Protein AF-0000000068837427 (afdb_homodimer)

InterPro domains:
  IPR005624 Corrinoid adenosyltransferase PduO/GlcC-like [PF03928] (71-129)
  IPR005624 Corrinoid adenosyltransferase PduO/GlcC-like [PF03928] (130-168)
  IPR038084 Corrinoid adenosyltransferase PduO/GlcC-like superfamily [G3DSA:3.30.450.150] (64-129)
  IPR038084 Corrinoid adenosyltransferase PduO/GlcC-like superfamily [G3DSA:3.30.450.150] (130-181)
  IPR038084 Corrinoid adenosyltransferase PduO/GlcC-like superfamily [SSF143744] (69-171)
  IPR052517 GlcG-related carbohydrate metabolism protein [PTHR34309] (69-131)

Secondary structure (DSSP, 8-state):
-------------------HHHHHHHHHHHHS---GGGG-------------------S--TTB-TTS--B-HHHHHHHHHHHHHHHHHHTPPP-EEEEEETTS-EEEEEE-TTS-TTHHHHHHHHHTT-S-STTEEEEE-TTS-EEEEEEEESS-HHHHHHHHHHHHHHTT-EEESSS-S--/-------------------HHHHHHHHHHHTS---GGGG-------------------S--TTB-TTS--B-HHHHHHHHHHHHHHHHHHTPPP-EEEEEETTS-EEEEEE-TTS-TTHHHHHHHHHTT-S-STTEEEEE-TTS-EEEEEEEESS-HHHHHHHHHHHHHHTT-EEESSS-S--

Nearest PDB structures (foldseek):
  6bws-assembly1_B-2  TM=9.187E-01  e=6.432E-08  Methylorubrum extorquens
  5cx7-assembly1_C  TM=9.106E-01  e=2.723E-07  Salmonella enterica subsp. enterica serovar Livingstone
  4nkp-assembly1_B  TM=8.813E-01  e=2.028E-06  Desulfovibrio piger ATCC 29098
  2a2l-assembly1_A  TM=8.987E-01  e=4.307E-06  Klebsiella pneumoniae
  2y8h-assembly1_B  TM=5.138E-01  e=7.676E-02  Mycobacterium tuberculosis H37Rv

Radius of gyration: 25.96 Å; Cα contacts (8 Å, |Δi|>4): 670; chains: 2; bounding box: 132×70×52 Å

Foldseek 3Di:
DPPPPPPPDDPDPPPPPPPPVNVVVVVVDVVPDQPQPPPPDPPDPDPDPPPPPVPPPPPPLPQADPPDRAGDLVLQVQLQVQLQVLCVVVVFFWKKKFKAFPSLDTSDIDGDPRADPCRRVQFSCLCSVVDPFAQKKFWAAPVRHTTIIMGMGRGDRLSNNQSNLRSRCVSPIAIVVRHGPVD/DPPPPPPPDDPPPPPPPPPPVNVVVVVVDVVPDQPQPPPPDPPDPDPDPPPPPVPPPPPPLPQADPPDRAGDLVLQVQLQVQLQVLCVVVVFFWKKKFKAFPSLDTSDIDGDPRADPCRRVQQSCLCSVVDPFAQKKFWAAPVRHTTIIMGMGRGDRLSNNQSNLRSRCVSPIAIVVRHGPVD

pLDDT: mean 74.56, std 26.8, range [29.02, 98.88]

Organism: Emiliania huxleyi (strain CCMP1516) (NCBI:txid280463)

Sequence (366 aa):
MLALVLTCPGLRAGVPVASAEATARAAWLAKNPSPWEARVTPQAAQAASPSVFHATQAPGNPWLAPGRPMLTLEAADEMSSVALREATAYGFNPISVCVLDAGGRVLVLKTMPASSGLTADFAHAKASALAPFPGGVLCRDAAGVLVGAIGVSGAASDEDEHCAITAAQSVGLSTEPAASRLVMLALVLTCPGLRAGVPVASAEATARAAWLAKNPSPWEARVTPQAAQAASPSVFHATQAPGNPWLAPGRPMLTLEAADEMSSVALREATAYGFNPISVCVLDAGGRVLVLKTMPASSGLTADFAHAKASALAPFPGGVLCRDAAGVLVGAIGVSGAASDEDEHCAITAAQSVGLSTEPAASRLV

Solvent-accessible surface area (backbone atoms only — not comparable to full-atom values): 20441 Å² total; per-residue (Å²): 137,82,80,78,77,76,75,79,76,80,79,71,78,75,72,77,72,71,50,73,64,56,56,57,50,53,60,53,50,77,70,58,76,84,77,66,78,74,75,72,71,83,75,83,80,75,82,70,78,73,75,72,71,75,66,71,80,63,80,74,60,83,42,33,41,84,101,43,79,33,57,30,59,68,41,37,48,49,26,46,51,42,22,53,50,46,32,57,74,71,65,50,54,41,36,10,33,20,24,30,32,66,86,65,47,64,30,25,35,42,26,44,87,82,29,62,94,55,20,56,61,46,2,42,31,15,32,59,65,73,38,97,51,61,8,32,30,42,30,19,42,91,87,65,45,67,19,23,20,28,5,22,20,53,42,55,42,55,56,16,23,36,24,32,46,54,14,45,42,72,71,66,31,43,44,45,66,78,69,38,88,74,105,136,81,79,77,75,76,74,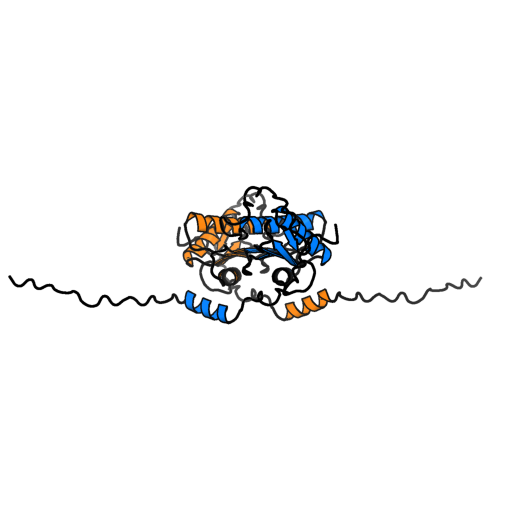80,76,78,79,71,80,74,72,77,73,72,51,73,64,56,56,55,51,53,59,53,49,76,72,60,75,84,78,67,78,74,75,74,68,82,74,84,80,74,82,70,78,73,76,72,71,76,66,71,79,64,79,75,59,84,42,34,41,84,100,42,79,32,58,30,59,68,41,38,46,48,25,44,52,42,22,53,50,47,33,57,75,71,66,51,54,40,38,11,32,20,25,28,33,65,86,65,47,64,31,25,34,41,26,42,87,83,29,61,93,56,20,55,62,48,2,42,31,15,31,59,64,73,37,98,49,61,8,31,32,41,29,20,44,90,86,66,47,67,19,23,20,28,4,23,20,52,41,53,42,56,56,16,24,34,23,34,46,53,13,45,40,73,72,66,31,44,47,46,68,78,69,38,88,76,105

Structure (mmCIF, N/CA/C/O backbone):
data_AF-0000000068837427-model_v1
#
loop_
_entity.id
_entity.type
_entity.pdbx_description
1 polymer 'Heme-binding protein'
#
loop_
_atom_site.group_PDB
_atom_site.id
_atom_site.type_symbol
_atom_site.label_atom_id
_atom_site.label_alt_id
_atom_site.label_comp_id
_atom_site.label_asym_id
_atom_site.label_entity_id
_atom_site.label_seq_id
_atom_site.pdbx_PDB_ins_code
_atom_site.Cartn_x
_atom_site.Cartn_y
_atom_site.Cartn_z
_atom_site.occupancy
_atom_site.B_iso_or_equiv
_atom_site.auth_seq_id
_atom_site.auth_comp_id
_atom_site.auth_asym_id
_atom_site.auth_atom_id
_atom_site.pdbx_PDB_model_num
ATOM 1 N N . MET A 1 1 ? -65 -35.188 2.941 1 32.94 1 MET A N 1
ATOM 2 C CA . MET A 1 1 ? -63.844 -34.781 2.107 1 32.94 1 MET A CA 1
ATOM 3 C C . MET A 1 1 ? -62.75 -34.188 2.955 1 32.94 1 MET A C 1
ATOM 5 O O . MET A 1 1 ? -62.875 -33.062 3.457 1 32.94 1 MET A O 1
ATOM 9 N N . LEU A 1 2 ? -62.094 -35 3.797 1 34.66 2 LEU A N 1
ATOM 10 C CA . LEU A 1 2 ? -61.125 -34.781 4.863 1 34.66 2 LEU A CA 1
ATOM 11 C C . LEU A 1 2 ? -59.781 -34.312 4.297 1 34.66 2 LEU A C 1
ATOM 13 O O . LEU A 1 2 ? -59.125 -35.062 3.559 1 34.66 2 LEU A O 1
ATOM 17 N N . ALA A 1 3 ? -59.719 -33 3.99 1 36.59 3 ALA A N 1
ATOM 18 C CA . ALA A 1 3 ? -58.5 -32.344 3.525 1 36.59 3 ALA A CA 1
ATOM 19 C C . ALA A 1 3 ? -57.344 -32.594 4.512 1 36.59 3 ALA A C 1
ATOM 21 O O . ALA A 1 3 ? -57.406 -32.125 5.656 1 36.59 3 ALA A O 1
ATOM 22 N N . LEU A 1 4 ? -56.656 -33.688 4.398 1 34.47 4 LEU A N 1
ATOM 23 C CA . LEU A 1 4 ? -55.438 -34.031 5.145 1 34.47 4 LEU A CA 1
ATOM 24 C C . LEU A 1 4 ? -54.344 -33.062 4.82 1 34.47 4 LEU A C 1
ATOM 26 O O . LEU A 1 4 ? -53.844 -33 3.688 1 34.47 4 LEU A O 1
ATOM 30 N N . VAL A 1 5 ? -54.438 -31.828 5.375 1 40.19 5 VAL A N 1
ATOM 31 C CA . VAL A 1 5 ? -53.312 -30.906 5.27 1 40.19 5 VAL A CA 1
ATOM 32 C C . VAL A 1 5 ? -52.094 -31.531 5.934 1 40.19 5 VAL A C 1
ATOM 34 O O . VAL A 1 5 ? -52.094 -31.828 7.129 1 40.19 5 VAL A O 1
ATOM 37 N N . LEU A 1 6 ? -51.312 -32.312 5.188 1 34.34 6 LEU A N 1
ATOM 38 C CA . LEU A 1 6 ? -50 -32.781 5.621 1 34.34 6 LEU A CA 1
ATOM 39 C C . LEU A 1 6 ? -49.062 -31.625 5.867 1 34.34 6 LEU A C 1
ATOM 41 O O . LEU A 1 6 ? -48.75 -30.875 4.945 1 34.34 6 LEU A O 1
ATOM 45 N N . THR A 1 7 ? -49.156 -31 7.055 1 38.81 7 THR A N 1
ATOM 46 C CA . THR A 1 7 ? -48.219 -29.969 7.492 1 38.81 7 THR A CA 1
ATOM 47 C C . THR A 1 7 ? -46.781 -30.531 7.551 1 38.81 7 THR A C 1
ATOM 49 O O . THR A 1 7 ? -46.562 -31.594 8.156 1 38.81 7 THR A O 1
ATOM 52 N N . CYS A 1 8 ? -46.062 -30.469 6.414 1 36.06 8 CYS A N 1
ATOM 53 C CA . CYS A 1 8 ? -44.656 -30.828 6.367 1 36.06 8 CYS A CA 1
ATOM 54 C C . CYS A 1 8 ? -43.875 -30.125 7.469 1 36.06 8 CYS A C 1
ATOM 56 O O . CYS A 1 8 ? -43.906 -28.891 7.57 1 36.06 8 CYS A O 1
ATOM 58 N N . PRO A 1 9 ? -43.562 -30.891 8.555 1 38.06 9 PRO A N 1
ATOM 59 C CA . PRO A 1 9 ? -42.875 -30.359 9.75 1 38.06 9 PRO A CA 1
ATOM 60 C C . PRO A 1 9 ? -41.688 -29.469 9.422 1 38.06 9 PRO A C 1
ATOM 62 O O . PRO A 1 9 ? -41.844 -28.234 9.383 1 38.06 9 PRO A O 1
ATOM 65 N N . GLY A 1 10 ? -40.5 -29.766 9.938 1 33.88 10 GLY A N 1
ATOM 66 C CA . GLY A 1 10 ? -39.438 -29.188 10.719 1 33.88 10 GLY A CA 1
ATOM 67 C C . GLY A 1 10 ? -38.344 -28.547 9.867 1 33.88 10 GLY A C 1
ATOM 68 O O . GLY A 1 10 ? -37.531 -29.25 9.281 1 33.88 10 GLY A O 1
ATOM 69 N N . LEU A 1 11 ? -38.625 -27.562 9.031 1 35.94 11 LEU A N 1
ATOM 70 C CA . LEU A 1 11 ? -37.469 -26.875 8.469 1 35.94 11 LEU A CA 1
ATOM 71 C C . LEU A 1 11 ? -36.5 -26.453 9.562 1 35.94 11 LEU A C 1
ATOM 73 O O . LEU A 1 11 ? -36.844 -25.625 10.406 1 35.94 11 LEU A O 1
ATOM 77 N N . ARG A 1 12 ? -35.688 -27.328 9.977 1 34.69 12 ARG A N 1
ATOM 78 C CA . ARG A 1 12 ? -34.562 -26.953 10.852 1 34.69 12 ARG A CA 1
ATOM 79 C C . ARG A 1 12 ? -33.812 -25.75 10.305 1 34.69 12 ARG A C 1
ATOM 81 O O . ARG A 1 12 ? -33.375 -25.75 9.148 1 34.69 12 ARG A O 1
ATOM 88 N N . ALA A 1 13 ? -34 -24.578 10.875 1 39.12 13 ALA A N 1
ATOM 89 C CA . ALA A 1 13 ? -33.188 -23.375 10.672 1 39.12 13 ALA A CA 1
ATOM 90 C C . ALA A 1 13 ? -31.719 -23.719 10.648 1 39.12 13 ALA A C 1
ATOM 92 O O . ALA A 1 13 ? -31.203 -24.375 11.555 1 39.12 13 ALA A O 1
ATOM 93 N N . GLY A 1 14 ? -31.109 -23.938 9.484 1 33.19 14 GLY A N 1
ATOM 94 C CA . GLY A 1 14 ? -29.688 -24.141 9.281 1 33.19 14 GLY A CA 1
ATOM 95 C C . GLY A 1 14 ? -28.828 -23.172 10.062 1 33.19 14 GLY A C 1
ATOM 96 O O . GLY A 1 14 ? -29 -21.953 9.961 1 33.19 14 GLY A O 1
ATOM 97 N N . VAL A 1 15 ? -28.312 -23.531 11.219 1 40.19 15 VAL A N 1
ATOM 98 C CA . VAL A 1 15 ? -27.266 -22.766 11.898 1 40.19 15 VAL A CA 1
ATOM 99 C C . VAL A 1 15 ? -26.172 -22.406 10.914 1 40.19 15 VAL A C 1
ATOM 101 O O . VAL A 1 15 ? -25.625 -23.281 10.234 1 40.19 15 VAL A O 1
ATOM 104 N N . PRO A 1 16 ? -26.172 -21.219 10.531 1 38.16 16 PRO A N 1
ATOM 105 C CA . PRO A 1 16 ? -25.047 -20.844 9.68 1 38.16 16 PRO A CA 1
ATOM 106 C C . PRO A 1 16 ? -23.703 -21.266 10.258 1 38.16 16 PRO A C 1
ATOM 108 O O . PRO A 1 16 ? -23.406 -20.969 11.422 1 38.16 16 PRO A O 1
ATOM 111 N N . VAL A 1 17 ? -23.156 -22.375 9.945 1 35.12 17 VAL A N 1
ATOM 112 C CA . VAL A 1 17 ? -21.766 -22.703 10.242 1 35.12 17 VAL A CA 1
ATOM 113 C C . VAL A 1 17 ? -20.859 -21.531 9.875 1 35.12 17 VAL A C 1
ATOM 115 O O . VAL A 1 17 ? -20.75 -21.172 8.703 1 35.12 17 VAL A O 1
ATOM 118 N N . ALA A 1 18 ? -20.672 -20.656 10.789 1 46.25 18 ALA A N 1
ATOM 119 C CA . ALA A 1 18 ? -19.594 -19.672 10.602 1 46.25 18 ALA A CA 1
ATOM 120 C C . ALA A 1 18 ? -18.359 -20.344 10.016 1 46.25 18 ALA A C 1
ATOM 122 O O . ALA A 1 18 ? -17.891 -21.359 10.508 1 46.25 18 ALA A O 1
ATOM 123 N N . SER A 1 19 ? -18.078 -20.094 8.805 1 45.28 19 SER A N 1
ATOM 124 C CA . SER A 1 19 ? -16.922 -20.672 8.141 1 45.28 19 SER A CA 1
ATOM 125 C C . SER A 1 19 ? -15.688 -20.625 9.039 1 45.28 19 SER A C 1
ATOM 127 O O . SER A 1 19 ? -15.57 -19.734 9.883 1 45.28 19 SER A O 1
ATOM 129 N N . ALA A 1 20 ? -14.898 -21.688 9.125 1 51.03 20 ALA A N 1
ATOM 130 C CA . ALA A 1 20 ? -13.641 -21.812 9.859 1 51.03 20 ALA A CA 1
ATOM 131 C C . ALA A 1 20 ? -12.805 -20.547 9.734 1 51.03 20 ALA A C 1
ATOM 133 O O . ALA A 1 20 ? -12.133 -20.141 10.688 1 51.03 20 ALA A O 1
ATOM 134 N N . GLU A 1 21 ? -12.906 -19.922 8.688 1 48.97 21 GLU A N 1
ATOM 135 C CA . GLU A 1 21 ? -12.188 -18.672 8.414 1 48.97 21 GLU A CA 1
ATOM 136 C C . GLU A 1 21 ? -12.727 -17.531 9.266 1 48.97 21 GLU A C 1
ATOM 138 O O . GLU A 1 21 ? -11.953 -16.734 9.805 1 48.97 21 GLU A O 1
ATOM 143 N N . ALA A 1 22 ? -13.93 -17.453 9.438 1 52.94 22 ALA A N 1
ATOM 144 C CA . ALA A 1 22 ? -14.547 -16.438 10.281 1 52.94 22 ALA A CA 1
ATOM 145 C C . ALA A 1 22 ? -14.102 -16.578 11.734 1 52.94 22 ALA A C 1
ATOM 147 O O . ALA A 1 22 ? -13.805 -15.57 12.398 1 52.94 22 ALA A O 1
ATOM 148 N N . THR A 1 23 ? -13.984 -17.734 12.188 1 53.69 23 THR A N 1
ATOM 149 C CA . THR A 1 23 ? -13.57 -18.016 13.555 1 53.69 23 THR A CA 1
ATOM 150 C C . THR A 1 23 ? -12.109 -17.625 13.773 1 53.69 23 THR A C 1
ATOM 152 O O . THR A 1 23 ? -11.773 -17 14.781 1 53.69 23 THR A O 1
ATOM 155 N N . ALA A 1 24 ? -11.32 -17.984 12.852 1 52.22 24 ALA A N 1
ATOM 156 C CA . ALA A 1 24 ? -9.891 -17.672 12.961 1 52.22 24 ALA A CA 1
ATOM 157 C C . ALA A 1 24 ? -9.648 -16.172 12.891 1 52.22 24 ALA A C 1
ATOM 159 O O . ALA A 1 24 ? -8.82 -15.633 13.633 1 52.22 24 ALA A O 1
ATOM 160 N N . ARG A 1 25 ? -10.422 -15.516 12.164 1 47.88 25 ARG A N 1
ATOM 161 C CA . ARG A 1 25 ? -10.375 -14.07 12.039 1 47.88 25 ARG A CA 1
ATOM 162 C C . ARG A 1 25 ? -10.773 -13.391 13.344 1 47.88 25 ARG A C 1
ATOM 164 O O . ARG A 1 25 ? -10.102 -12.461 13.797 1 47.88 25 ARG A O 1
ATOM 171 N N . ALA A 1 26 ? -11.766 -13.789 13.961 1 51.56 26 ALA A N 1
ATOM 172 C CA . ALA A 1 26 ? -12.242 -13.234 15.227 1 51.56 26 ALA A CA 1
ATOM 173 C C . ALA A 1 26 ? -11.195 -13.383 16.328 1 51.56 26 ALA A C 1
ATOM 175 O O . ALA A 1 26 ? -10.945 -12.445 17.094 1 51.56 26 ALA A O 1
ATOM 176 N N . ALA A 1 27 ? -10.531 -14.438 16.375 1 54.5 27 ALA A N 1
ATOM 177 C CA . ALA A 1 27 ? -9.508 -14.703 17.375 1 54.5 27 ALA A CA 1
ATOM 178 C C . ALA A 1 27 ? -8.312 -13.773 17.203 1 54.5 27 ALA A C 1
ATOM 180 O O . ALA A 1 27 ? -7.738 -13.289 18.188 1 54.5 27 ALA A O 1
ATOM 181 N N . TRP A 1 28 ? -7.992 -13.477 16.016 1 47.75 28 TRP A N 1
ATOM 182 C CA . TRP A 1 28 ? -6.871 -12.602 15.703 1 47.75 28 TRP A CA 1
ATOM 183 C C . TRP A 1 28 ? -7.188 -11.156 16.094 1 47.75 28 TRP A C 1
ATOM 185 O O . TRP A 1 28 ? -6.371 -10.484 16.734 1 47.75 28 TRP A O 1
ATOM 195 N N . LEU A 1 29 ? -8.367 -10.633 15.844 1 46.53 29 LEU A N 1
ATOM 196 C CA . LEU A 1 29 ? -8.812 -9.289 16.188 1 46.53 29 LEU A CA 1
ATOM 197 C C . LEU A 1 29 ? -8.805 -9.086 17.703 1 46.53 29 LEU A C 1
ATOM 199 O O . LEU A 1 29 ? -8.461 -8.008 18.188 1 46.53 29 LEU A O 1
ATOM 203 N N . ALA A 1 30 ? -9.258 -9.93 18.422 1 52.28 30 ALA A N 1
ATOM 204 C CA . ALA A 1 30 ? -9.305 -9.836 19.875 1 52.28 30 ALA A CA 1
ATOM 205 C C . ALA A 1 30 ? -7.914 -9.57 20.453 1 52.28 30 ALA A C 1
ATOM 207 O O . ALA A 1 30 ? -7.777 -8.922 21.484 1 52.28 30 ALA A O 1
ATOM 208 N N . LYS A 1 31 ? -7 -9.844 19.688 1 51.56 31 LYS A N 1
ATOM 209 C CA . LYS A 1 31 ? -5.629 -9.781 20.172 1 51.56 31 LYS A CA 1
ATOM 210 C C . LYS A 1 31 ? -4.938 -8.5 19.703 1 51.56 31 LYS A C 1
ATOM 212 O O . LYS A 1 31 ? -3.885 -8.133 20.234 1 51.56 31 LYS A O 1
ATOM 217 N N . ASN A 1 32 ? -5.512 -7.746 18.734 1 36.28 32 ASN A N 1
ATOM 218 C CA . ASN A 1 32 ? -4.863 -6.578 18.141 1 36.28 32 ASN A CA 1
ATOM 219 C C . ASN A 1 32 ? -5.781 -5.359 18.156 1 36.28 32 ASN A C 1
ATOM 221 O O . ASN A 1 32 ? -6.398 -5.031 17.141 1 36.28 32 ASN A O 1
ATOM 225 N N . PRO A 1 33 ? -6.027 -4.68 19.312 1 36.62 33 PRO A N 1
ATOM 226 C CA . PRO A 1 33 ? -6.93 -3.537 19.469 1 36.62 33 PRO A CA 1
ATOM 227 C C . PRO A 1 33 ? -6.441 -2.295 18.734 1 36.62 33 PRO A C 1
ATOM 229 O O . PRO A 1 33 ? -5.238 -2.15 18.484 1 36.62 33 PRO A O 1
ATOM 232 N N . SER A 1 34 ? -7.488 -1.458 18.266 1 36.81 34 SER A N 1
ATOM 233 C CA . SER A 1 34 ? -7.23 -0.226 17.516 1 36.81 34 SER A CA 1
ATOM 234 C C . SER A 1 34 ? -6.551 0.816 18.406 1 36.81 34 SER A C 1
ATOM 236 O O . SER A 1 34 ? -6.977 1.055 19.531 1 36.81 34 SER A O 1
ATOM 238 N N . PRO A 1 35 ? -5.461 1.384 18.125 1 31.39 35 PRO A N 1
ATOM 239 C CA . PRO A 1 35 ? -4.668 2.289 18.953 1 31.39 35 PRO A CA 1
ATOM 240 C C . PRO A 1 35 ? -5.234 3.705 19 1 31.39 35 PRO A C 1
ATOM 242 O O . PRO A 1 35 ? -4.77 4.539 19.781 1 31.39 35 PRO A O 1
ATOM 245 N N . TRP A 1 36 ? -6.125 4.195 18.141 1 34.72 36 TRP A N 1
ATOM 246 C CA . TRP A 1 36 ? -6.352 5.613 17.891 1 34.72 36 TRP A CA 1
ATOM 247 C C . TRP A 1 36 ? -7.109 6.266 19.031 1 34.72 36 TRP A C 1
ATOM 249 O O . TRP A 1 36 ? -7.34 7.477 19.031 1 34.72 36 TRP A O 1
ATOM 259 N N . GLU A 1 37 ? -7.648 5.773 20 1 32.66 37 GLU A N 1
ATOM 260 C CA . GLU A 1 37 ? -8.508 6.48 20.953 1 32.66 37 GLU A CA 1
ATOM 261 C C . GLU A 1 37 ? -7.723 7.535 21.719 1 32.66 37 GLU A C 1
ATOM 263 O O . GLU A 1 37 ? -8.289 8.523 22.188 1 32.66 37 GLU A O 1
ATOM 268 N N . ALA A 1 38 ? -6.527 7.402 21.953 1 37.12 38 ALA A N 1
ATOM 269 C CA . ALA A 1 38 ? -5.949 8.172 23.062 1 37.12 38 ALA A CA 1
ATOM 270 C C . ALA A 1 38 ? -5.52 9.562 22.594 1 37.12 38 ALA A C 1
ATOM 272 O O . ALA A 1 38 ? -5.203 10.422 23.406 1 37.12 38 ALA A O 1
ATOM 273 N N . ARG A 1 39 ? -5.281 9.852 21.312 1 36.06 39 ARG A N 1
ATOM 274 C CA . ARG A 1 39 ? -4.523 11.062 21.016 1 36.06 39 ARG A CA 1
ATOM 275 C C . ARG A 1 39 ? -5.457 12.242 20.766 1 36.06 39 ARG A C 1
ATOM 277 O O . ARG A 1 39 ? -5.039 13.273 20.234 1 36.06 39 ARG A O 1
ATOM 284 N N . VAL A 1 40 ? -6.77 12.188 20.984 1 34.19 40 VAL A N 1
ATOM 285 C CA . VAL A 1 40 ? -7.598 13.375 20.781 1 34.19 40 VAL A CA 1
ATOM 286 C C . VAL A 1 40 ? -7.418 14.328 21.969 1 34.19 40 VAL A C 1
ATOM 288 O O . VAL A 1 40 ? -7.852 14.023 23.078 1 34.19 40 VAL A O 1
ATOM 291 N N . THR A 1 41 ? -6.348 15.078 21.969 1 30.31 41 THR A N 1
ATOM 292 C CA . THR A 1 41 ? -6.305 16.141 22.953 1 30.31 41 THR A CA 1
ATOM 293 C C . THR A 1 41 ? -7.496 17.078 22.797 1 30.31 41 THR A C 1
ATOM 295 O O . THR A 1 41 ? -7.871 17.438 21.672 1 30.31 41 THR A O 1
ATOM 298 N N . PRO A 1 42 ? -8.25 17.375 23.781 1 30.5 42 PRO A N 1
ATOM 299 C CA . PRO A 1 42 ? -9.352 18.359 23.734 1 30.5 42 PRO A CA 1
ATOM 300 C C . PRO A 1 42 ? -8.875 19.75 23.359 1 30.5 42 PRO A C 1
ATOM 302 O O . PRO A 1 42 ? -8.023 20.328 24.047 1 30.5 42 PRO A O 1
ATOM 305 N N . GLN A 1 43 ? -8.633 20.203 22.219 1 31.27 43 GLN A N 1
ATOM 306 C CA . GLN A 1 43 ? -8.352 21.594 21.875 1 31.27 43 GLN A CA 1
ATOM 307 C C . GLN A 1 43 ? -9.344 22.547 22.547 1 31.27 43 GLN A C 1
ATOM 309 O O . GLN A 1 43 ? -10.555 22.344 22.453 1 31.27 43 GLN A O 1
ATOM 314 N N . ALA A 1 44 ? -8.977 23.469 23.422 1 32.72 44 ALA A N 1
ATOM 315 C CA . ALA A 1 44 ? -9.695 24.625 23.938 1 32.72 44 ALA A CA 1
ATOM 316 C C . ALA A 1 44 ? -10.203 25.516 22.812 1 32.72 44 ALA A C 1
ATOM 318 O O . ALA A 1 44 ? -9.43 25.938 21.953 1 32.72 44 ALA A O 1
ATOM 319 N N . ALA A 1 45 ? -11.539 25.641 22.422 1 34.38 45 ALA A N 1
ATOM 320 C CA . ALA A 1 45 ? -12.297 26.5 21.516 1 34.38 45 ALA A CA 1
ATOM 321 C C . ALA A 1 45 ? -12.031 27.969 21.812 1 34.38 45 ALA A C 1
ATOM 323 O O . ALA A 1 45 ? -12.539 28.516 22.797 1 34.38 45 ALA A O 1
ATOM 324 N N . GLN A 1 46 ? -10.977 28.578 21.625 1 31.89 46 GLN A N 1
ATOM 325 C CA . GLN A 1 46 ? -11.047 30.031 21.672 1 31.89 46 GLN A CA 1
ATOM 326 C C . GLN A 1 46 ? -12.109 30.562 20.719 1 31.89 46 GLN A C 1
ATOM 328 O O . GLN A 1 46 ? -12.203 30.109 19.578 1 31.89 46 GLN A O 1
ATOM 333 N N . ALA A 1 47 ? -13.148 31.438 21.141 1 31.92 47 ALA A N 1
ATOM 334 C CA . ALA A 1 47 ? -14.328 32.062 20.578 1 31.92 47 ALA A CA 1
ATOM 335 C C . ALA A 1 47 ? -13.961 33 19.422 1 31.92 47 ALA A C 1
ATOM 337 O O . ALA A 1 47 ? -13.773 34.188 19.609 1 31.92 47 ALA A O 1
ATOM 338 N N . ALA A 1 48 ? -12.906 32.938 18.719 1 34.03 48 ALA A N 1
ATOM 339 C CA . ALA A 1 48 ? -12.891 33.969 17.688 1 34.03 48 ALA A CA 1
ATOM 340 C C . ALA A 1 48 ? -14.117 33.875 16.781 1 34.03 48 ALA A C 1
ATOM 342 O O . ALA A 1 48 ? -14.664 32.781 16.594 1 34.03 48 ALA A O 1
ATOM 343 N N . SER A 1 49 ? -14.883 34.938 16.609 1 33.25 49 SER A N 1
ATOM 344 C CA . SER A 1 49 ? -16.047 35.188 15.758 1 33.25 49 SER A CA 1
ATOM 345 C C . SER A 1 49 ? -15.82 34.625 14.352 1 33.25 49 SER A C 1
ATOM 347 O O . SER A 1 49 ? -14.773 34.844 13.742 1 33.25 49 SER A O 1
ATOM 349 N N . PRO A 1 50 ? -16.531 33.594 13.984 1 30.64 50 PRO A N 1
ATOM 350 C CA . PRO A 1 50 ? -16.391 32.906 12.703 1 30.64 50 PRO A CA 1
ATOM 351 C C . PRO A 1 50 ? -16.625 33.812 11.508 1 30.64 50 PRO A C 1
ATOM 353 O O . PRO A 1 50 ? -17.719 34.375 11.344 1 30.64 50 PRO A O 1
ATOM 356 N N . SER A 1 51 ? -15.773 34.875 11.312 1 33.5 51 SER A N 1
ATOM 357 C CA . SER A 1 51 ? -16.078 35.406 9.992 1 33.5 51 SER A CA 1
ATOM 358 C C . SER A 1 51 ? -16.391 34.312 9 1 33.5 51 SER A C 1
ATOM 360 O O . SER A 1 51 ? -15.602 33.375 8.828 1 33.5 51 SER A O 1
ATOM 362 N N . VAL A 1 52 ? -17.656 34.094 8.836 1 30.5 52 VAL A N 1
ATOM 363 C CA . VAL A 1 52 ? -18.266 33.156 7.902 1 30.5 52 VAL A CA 1
ATOM 364 C C . VAL A 1 52 ? -17.719 33.375 6.5 1 30.5 52 VAL A C 1
ATOM 366 O O . VAL A 1 52 ? -18.109 34.344 5.816 1 30.5 52 VAL A O 1
ATOM 369 N N . PHE A 1 53 ? -16.438 33.5 6.277 1 29.02 53 PHE A N 1
ATOM 370 C CA . PHE A 1 53 ? -16.172 33.375 4.848 1 29.02 53 PHE A CA 1
ATOM 371 C C . PHE A 1 53 ? -17.031 32.281 4.227 1 29.02 53 PHE A C 1
ATOM 373 O O . PHE A 1 53 ? -17.016 31.141 4.676 1 29.02 53 PHE A O 1
ATOM 380 N N . HIS A 1 54 ? -18.188 32.625 3.811 1 29.72 54 HIS A N 1
ATOM 381 C CA . HIS A 1 54 ? -19.016 31.828 2.916 1 29.72 54 HIS A CA 1
ATOM 382 C C . HIS A 1 54 ? -18.172 31.234 1.788 1 29.72 54 HIS A C 1
ATOM 384 O O . HIS A 1 54 ? -17.938 31.891 0.773 1 29.72 54 HIS A O 1
ATOM 390 N N . ALA A 1 55 ? -17.109 30.609 2.033 1 29.53 55 ALA A N 1
ATOM 391 C CA . ALA A 1 55 ? -16.562 29.922 0.875 1 29.53 55 ALA A CA 1
ATOM 392 C C . ALA A 1 55 ? -17.641 29.078 0.183 1 29.53 55 ALA A C 1
ATOM 394 O O . ALA A 1 55 ? -18.344 28.297 0.832 1 29.53 55 ALA A O 1
ATOM 395 N N . THR A 1 56 ? -18.219 29.516 -0.784 1 31.05 56 THR A N 1
ATOM 396 C CA . THR A 1 56 ? -19 28.719 -1.722 1 31.05 56 THR A CA 1
ATOM 397 C C . THR A 1 56 ? -18.5 27.281 -1.768 1 31.05 56 THR A C 1
ATOM 399 O O . THR A 1 56 ? -17.281 27.031 -1.707 1 31.05 56 THR A O 1
ATOM 402 N N . GLN A 1 57 ? -19.203 26.391 -1.182 1 30.53 57 GLN A N 1
ATOM 403 C CA . GLN A 1 57 ? -18.922 24.969 -1.098 1 30.53 57 GLN A CA 1
ATOM 404 C C . GLN A 1 57 ? -18.234 24.469 -2.367 1 30.53 57 GLN A C 1
ATOM 406 O O . GLN A 1 57 ? -18.828 24.5 -3.449 1 30.53 57 GLN A O 1
ATOM 411 N N . ALA A 1 58 ? -17.031 24.734 -2.66 1 37.28 58 ALA A N 1
ATOM 412 C CA . ALA A 1 58 ? -16.391 24.203 -3.863 1 37.28 58 ALA A CA 1
ATOM 413 C C . ALA A 1 58 ? -16.891 22.797 -4.176 1 37.28 58 ALA A C 1
ATOM 415 O O . ALA A 1 58 ? -17.297 22.062 -3.27 1 37.28 58 ALA A O 1
ATOM 416 N N . PRO A 1 59 ? -17.156 22.328 -5.344 1 43.41 59 PRO A N 1
ATOM 417 C CA . PRO A 1 59 ? -17.562 20.953 -5.672 1 43.41 59 PRO A CA 1
ATOM 418 C C . PRO A 1 59 ? -16.828 19.906 -4.855 1 43.41 59 PRO A C 1
ATOM 420 O O . PRO A 1 59 ? -15.711 20.156 -4.379 1 43.41 59 PRO A O 1
ATOM 423 N N . GLY A 1 60 ? -17.609 18.984 -4.168 1 51.81 60 GLY A N 1
ATOM 424 C CA . GLY A 1 60 ? -17.141 17.953 -3.262 1 51.81 60 GLY A CA 1
ATOM 425 C C . GLY A 1 60 ? -15.82 17.344 -3.699 1 51.81 60 GLY A C 1
ATOM 426 O O . GLY A 1 60 ? -15.484 17.359 -4.887 1 51.81 60 GLY A O 1
ATOM 427 N N . ASN A 1 61 ? -14.805 17.438 -2.967 1 53.72 61 ASN A N 1
ATOM 428 C CA . ASN A 1 61 ? -13.531 16.781 -3.238 1 53.72 61 ASN A CA 1
ATOM 429 C C . ASN A 1 61 ? -13.727 15.352 -3.744 1 53.72 61 ASN A C 1
ATOM 431 O O . ASN A 1 61 ? -14.242 14.5 -3.018 1 53.72 61 ASN A O 1
ATOM 435 N N . PRO A 1 62 ? -13.57 15.211 -5 1 59.22 62 PRO A N 1
ATOM 436 C CA . PRO A 1 62 ? -13.82 13.883 -5.555 1 59.22 62 PRO A CA 1
ATOM 437 C C . PRO A 1 62 ? -13 12.789 -4.867 1 59.22 62 PRO A C 1
ATOM 439 O O . PRO A 1 62 ? -13.258 11.602 -5.066 1 59.22 62 PRO A O 1
ATOM 442 N N . TRP A 1 63 ? -12.055 13.211 -4.07 1 59.5 63 TRP A N 1
ATOM 443 C CA . TRP A 1 63 ? -11.195 12.242 -3.395 1 59.5 63 TRP A CA 1
ATOM 444 C C . TRP A 1 63 ? -11.852 11.742 -2.109 1 59.5 63 TRP A C 1
ATOM 446 O O . TRP A 1 63 ? -11.336 10.836 -1.456 1 59.5 63 TRP A O 1
ATOM 456 N N . LEU A 1 64 ? -12.922 12.281 -1.793 1 67.56 64 LEU A N 1
ATOM 457 C CA . LEU A 1 64 ? -13.688 11.875 -0.625 1 67.56 64 LEU A CA 1
ATOM 458 C C . LEU A 1 64 ? -14.961 11.133 -1.043 1 67.56 64 LEU A C 1
ATOM 460 O O . LEU A 1 64 ? -15.562 11.461 -2.062 1 67.56 64 LEU A O 1
ATOM 464 N N . ALA A 1 65 ? -15.266 10.008 -0.343 1 65.69 65 ALA A N 1
ATOM 465 C CA . ALA A 1 65 ? -16.453 9.234 -0.675 1 65.69 65 ALA A CA 1
ATOM 466 C C . ALA A 1 65 ? -17.719 10.094 -0.589 1 65.69 65 ALA A C 1
ATOM 468 O O . ALA A 1 65 ? -17.812 10.977 0.267 1 65.69 65 ALA A O 1
ATOM 469 N N . PRO A 1 66 ? -18.594 9.867 -1.545 1 57.16 66 PRO A N 1
ATOM 470 C CA . PRO A 1 66 ? -19.844 10.641 -1.525 1 57.16 66 PRO A CA 1
ATOM 471 C C . PRO A 1 66 ? -20.641 10.438 -0.241 1 57.16 66 PRO A C 1
ATOM 473 O O . PRO A 1 66 ? -20.734 9.312 0.262 1 57.16 66 PRO A O 1
ATOM 476 N N . GLY A 1 67 ? -21.094 11.602 0.352 1 60.44 67 GLY A N 1
ATOM 477 C CA . GLY A 1 67 ? -21.984 11.602 1.489 1 60.44 67 GLY A CA 1
ATOM 478 C C . GLY A 1 67 ? -21.281 11.484 2.822 1 60.44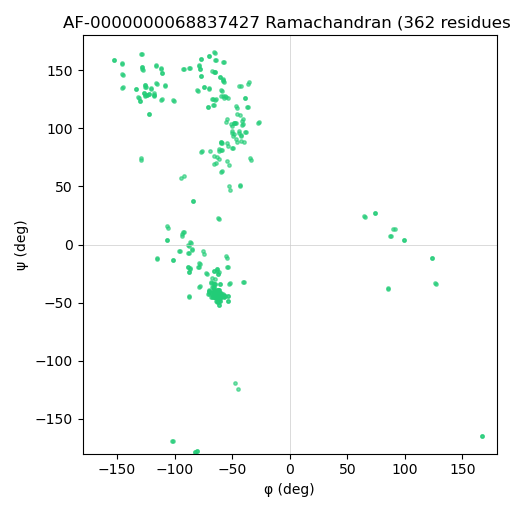 67 GLY A C 1
ATOM 479 O O . GLY A 1 67 ? -21.812 11.898 3.855 1 60.44 67 GLY A O 1
ATOM 480 N N . ARG A 1 68 ? -20.156 10.586 2.732 1 62.66 68 ARG A N 1
ATOM 481 C CA . ARG A 1 68 ? -19.391 10.523 3.975 1 62.66 68 ARG A CA 1
ATOM 482 C C . ARG A 1 68 ? -17.969 11 3.764 1 62.66 68 ARG A C 1
ATOM 484 O O . ARG A 1 68 ? -17.359 10.711 2.732 1 62.66 68 ARG A O 1
ATOM 491 N N . PRO A 1 69 ? -17.5 11.867 4.527 1 69.5 69 PRO A N 1
ATOM 492 C CA . PRO A 1 69 ? -16.125 12.359 4.406 1 69.5 69 PRO A CA 1
ATOM 493 C C . PRO A 1 69 ? -15.086 11.273 4.672 1 69.5 69 PRO A C 1
ATOM 495 O O . PRO A 1 69 ? -14.594 11.148 5.793 1 69.5 69 PRO A O 1
ATOM 498 N N . MET A 1 70 ? -15.023 10.359 3.729 1 84.19 70 MET A N 1
ATOM 499 C CA . MET A 1 70 ? -14.023 9.305 3.861 1 84.19 70 MET A CA 1
ATOM 500 C C . MET A 1 70 ? -13 9.383 2.732 1 84.19 70 MET A C 1
ATOM 502 O O . MET A 1 70 ? -13.344 9.695 1.593 1 84.19 70 MET A O 1
ATOM 506 N N . LEU A 1 71 ? -11.852 9.188 3.107 1 92.06 71 LEU A N 1
ATOM 507 C CA . LEU A 1 71 ? -10.781 9.133 2.125 1 92.06 71 LEU A CA 1
ATOM 508 C C . LEU A 1 71 ? -10.953 7.945 1.186 1 92.06 71 LEU A C 1
ATOM 510 O O . LEU A 1 71 ? -11.156 6.816 1.639 1 92.06 71 LEU A O 1
ATOM 514 N N . THR A 1 72 ? -10.984 8.195 -0.086 1 93 72 THR A N 1
ATOM 515 C CA . THR A 1 72 ? -11.102 7.102 -1.039 1 93 72 THR A CA 1
ATOM 516 C C . THR A 1 72 ? -9.766 6.387 -1.209 1 93 72 THR A C 1
ATOM 518 O O . THR A 1 72 ? -8.711 6.949 -0.913 1 93 72 THR A O 1
ATOM 521 N N . LEU A 1 73 ? -9.812 5.164 -1.69 1 95.88 73 LEU A N 1
ATOM 522 C CA . LEU A 1 73 ? -8.594 4.418 -1.996 1 95.88 73 LEU A CA 1
ATOM 523 C C . LEU A 1 73 ? -7.785 5.121 -3.078 1 95.88 73 LEU A C 1
ATOM 525 O O . LEU A 1 73 ? -6.551 5.125 -3.031 1 95.88 73 LEU A O 1
ATOM 529 N N . GLU A 1 74 ? -8.43 5.684 -4.066 1 94.25 74 GLU A N 1
ATOM 530 C CA . GLU A 1 74 ? -7.762 6.418 -5.137 1 94.25 74 GLU A CA 1
ATOM 531 C C . GLU A 1 74 ? -6.984 7.613 -4.59 1 94.25 74 GLU A C 1
ATOM 533 O O . GLU A 1 74 ? -5.855 7.867 -5.008 1 94.25 74 GLU A O 1
ATOM 538 N N . ALA A 1 75 ? -7.613 8.352 -3.697 1 95.06 75 ALA A N 1
ATOM 539 C CA . ALA A 1 75 ? -6.93 9.477 -3.072 1 95.06 75 ALA A CA 1
ATOM 540 C C . ALA A 1 75 ? -5.695 9.016 -2.305 1 95.06 75 ALA A C 1
ATOM 542 O O . ALA A 1 75 ? -4.625 9.617 -2.42 1 95.06 75 ALA A O 1
ATOM 543 N N . ALA A 1 76 ? -5.891 7.984 -1.55 1 98.31 76 ALA A N 1
ATOM 544 C CA . ALA A 1 76 ? -4.789 7.441 -0.763 1 98.31 76 ALA A CA 1
ATOM 545 C C . ALA A 1 76 ? -3.646 6.984 -1.665 1 98.31 76 ALA A C 1
ATOM 547 O O . ALA A 1 76 ? -2.473 7.195 -1.349 1 98.31 76 ALA A O 1
ATOM 548 N N . ASP A 1 77 ? -3.986 6.336 -2.723 1 98.12 77 ASP A N 1
ATOM 549 C CA . ASP A 1 77 ? -2.994 5.879 -3.691 1 98.12 77 ASP A CA 1
ATOM 550 C C . ASP A 1 77 ? -2.238 7.059 -4.297 1 98.12 77 ASP A C 1
ATOM 552 O O . ASP A 1 77 ? -1.011 7.023 -4.41 1 98.12 77 ASP A O 1
ATOM 556 N N . GLU A 1 78 ? -2.957 8.055 -4.676 1 97.06 78 GLU A N 1
ATOM 557 C CA . GLU A 1 78 ? -2.342 9.266 -5.219 1 97.06 78 GLU A CA 1
ATOM 558 C C . GLU A 1 78 ? -1.436 9.93 -4.188 1 97.06 78 GLU A C 1
ATOM 560 O O . GLU A 1 78 ? -0.311 10.32 -4.504 1 97.06 78 GLU A O 1
ATOM 565 N N . MET A 1 79 ? -1.911 10.078 -2.998 1 98.44 79 MET A N 1
ATOM 566 C CA . MET A 1 79 ? -1.099 10.656 -1.932 1 98.44 79 MET A CA 1
ATOM 567 C C . MET A 1 79 ? 0.229 9.914 -1.8 1 98.44 79 MET A C 1
ATOM 569 O O . MET A 1 79 ? 1.29 10.539 -1.746 1 98.44 79 MET A O 1
ATOM 573 N N . SER A 1 80 ? 0.092 8.586 -1.758 1 98.81 80 SER A N 1
ATOM 574 C CA . SER A 1 80 ? 1.3 7.789 -1.591 1 98.81 80 SER A CA 1
ATOM 575 C C . SER A 1 80 ? 2.254 7.973 -2.766 1 98.81 80 SER A C 1
ATOM 577 O O . SER A 1 80 ? 3.469 8.078 -2.576 1 98.81 80 SER A O 1
ATOM 579 N N . SER A 1 81 ? 1.762 8.031 -3.955 1 98.25 81 SER A N 1
ATOM 580 C CA . SER A 1 81 ? 2.586 8.219 -5.145 1 98.25 81 SER A CA 1
ATOM 581 C C . SER A 1 81 ? 3.248 9.594 -5.152 1 98.25 81 SER A C 1
ATOM 583 O O . SER A 1 81 ? 4.41 9.727 -5.539 1 98.25 81 SER A O 1
ATOM 585 N N . VAL A 1 82 ? 2.557 10.602 -4.738 1 98.44 82 VAL A N 1
ATOM 586 C CA . VAL A 1 82 ? 3.104 11.953 -4.695 1 98.44 82 VAL A CA 1
ATOM 587 C C . VAL A 1 82 ? 4.23 12.023 -3.668 1 98.44 82 VAL A C 1
ATOM 589 O O . VAL A 1 82 ? 5.273 12.633 -3.92 1 98.44 82 VAL A O 1
ATOM 592 N N . ALA A 1 83 ? 4.023 11.391 -2.49 1 98.81 83 ALA A N 1
ATOM 593 C CA . ALA A 1 83 ? 5.078 11.375 -1.479 1 98.81 83 ALA A CA 1
ATOM 594 C C . ALA A 1 83 ? 6.355 10.742 -2.027 1 98.81 83 ALA A C 1
ATOM 596 O O . ALA A 1 83 ? 7.453 11.266 -1.823 1 98.81 83 ALA A O 1
ATOM 597 N N . LEU A 1 84 ? 6.195 9.672 -2.701 1 98.5 84 LEU A N 1
ATOM 598 C CA . LEU A 1 84 ? 7.336 8.969 -3.277 1 98.5 84 LEU A CA 1
ATOM 599 C C . LEU A 1 84 ? 8.023 9.82 -4.336 1 98.5 84 LEU A C 1
ATOM 601 O O . LEU A 1 84 ? 9.258 9.891 -4.375 1 98.5 84 LEU A O 1
ATOM 605 N N . ARG A 1 85 ? 7.223 10.422 -5.207 1 98.19 85 ARG A N 1
ATOM 606 C CA . ARG A 1 85 ? 7.781 11.289 -6.242 1 98.19 85 ARG A CA 1
ATOM 607 C C . ARG A 1 85 ? 8.523 12.469 -5.625 1 98.19 85 ARG A C 1
ATOM 609 O O . ARG A 1 85 ? 9.578 12.875 -6.125 1 98.19 85 ARG A O 1
ATOM 616 N N . GLU A 1 86 ? 7.918 13.016 -4.574 1 97.75 86 GLU A N 1
ATOM 617 C CA . GLU A 1 86 ? 8.539 14.141 -3.883 1 97.75 86 GLU A CA 1
ATOM 618 C C . GLU A 1 86 ? 9.898 13.758 -3.316 1 97.75 86 GLU A C 1
ATOM 620 O O . GLU A 1 86 ? 10.875 14.492 -3.484 1 97.75 86 GLU A O 1
ATOM 625 N N . ALA A 1 87 ? 9.992 12.648 -2.617 1 98.19 87 ALA A N 1
ATOM 626 C CA . ALA A 1 87 ? 11.258 12.164 -2.064 1 98.19 87 ALA A CA 1
ATOM 627 C C . ALA A 1 87 ? 12.297 11.969 -3.166 1 98.19 87 ALA A C 1
ATOM 629 O O . ALA A 1 87 ? 13.453 12.352 -3.008 1 98.19 87 ALA A O 1
ATOM 630 N N . THR A 1 88 ? 11.875 11.414 -4.234 1 97.19 88 THR A N 1
ATOM 631 C CA . THR A 1 88 ? 12.766 11.172 -5.363 1 97.19 88 THR A CA 1
ATOM 632 C C . THR A 1 88 ? 13.25 12.484 -5.969 1 97.19 88 THR A C 1
ATOM 634 O O . THR A 1 88 ? 14.438 12.641 -6.254 1 97.19 88 THR A O 1
ATOM 637 N N . ALA A 1 89 ? 12.359 13.383 -6.152 1 96.62 89 ALA A N 1
ATOM 638 C CA . ALA A 1 89 ? 12.672 14.672 -6.77 1 96.62 89 ALA A CA 1
ATOM 639 C C . ALA A 1 89 ? 13.711 15.43 -5.957 1 96.62 89 ALA A C 1
ATOM 641 O O . ALA A 1 89 ? 14.57 16.109 -6.52 1 96.62 89 ALA A O 1
ATOM 642 N N . TYR A 1 90 ? 13.688 15.289 -4.656 1 96.94 90 TYR A N 1
ATOM 643 C CA . TYR A 1 90 ? 14.594 16.031 -3.783 1 96.94 90 TYR A CA 1
ATOM 644 C C . TYR A 1 90 ? 15.828 15.211 -3.445 1 96.94 90 TYR A C 1
ATOM 646 O O . TYR A 1 90 ? 16.734 15.695 -2.752 1 96.94 90 TYR A O 1
ATOM 654 N N . GLY A 1 91 ? 15.836 13.953 -3.873 1 96.88 91 GLY A N 1
ATOM 655 C CA . GLY A 1 91 ? 16.984 13.102 -3.609 1 96.88 91 GLY A CA 1
ATOM 656 C C . GLY A 1 91 ? 17.078 12.648 -2.162 1 96.88 91 GLY A C 1
ATOM 657 O O . GLY A 1 91 ? 18.172 12.484 -1.625 1 96.88 91 GLY A O 1
ATOM 658 N N . PHE A 1 92 ? 15.945 12.57 -1.476 1 97.38 92 PHE A N 1
ATOM 659 C CA . PHE A 1 92 ? 15.93 12.07 -0.107 1 97.38 92 PHE A CA 1
ATOM 660 C C . PHE A 1 92 ? 16.219 10.57 -0.076 1 97.38 92 PHE A C 1
ATOM 662 O O . PHE A 1 92 ? 16.125 9.891 -1.102 1 97.38 92 PHE A O 1
ATOM 669 N N . ASN A 1 93 ? 16.609 10.023 1.095 1 97.56 93 ASN A N 1
ATOM 670 C CA . ASN A 1 93 ? 16.734 8.578 1.269 1 97.56 93 ASN A CA 1
ATOM 671 C C . ASN A 1 93 ? 15.43 7.855 0.958 1 97.56 93 ASN A C 1
ATOM 673 O O . ASN A 1 93 ? 14.352 8.445 1.052 1 97.56 93 ASN A O 1
ATOM 677 N N . PRO A 1 94 ? 15.461 6.59 0.617 1 97.75 94 PRO A N 1
ATOM 678 C CA . PRO A 1 94 ? 14.25 5.824 0.311 1 97.75 94 PRO A CA 1
ATOM 679 C C . PRO A 1 94 ? 13.258 5.805 1.47 1 97.75 94 PRO A C 1
ATOM 681 O O . PRO A 1 94 ? 13.656 5.703 2.631 1 97.75 94 PRO A O 1
ATOM 684 N N . ILE A 1 95 ? 12 5.875 1.095 1 98.44 95 ILE A N 1
ATOM 685 C CA . ILE A 1 95 ? 10.992 6.016 2.141 1 98.44 95 ILE A CA 1
ATOM 686 C C . ILE A 1 95 ? 9.906 4.961 1.956 1 98.44 95 ILE A C 1
ATOM 688 O O . ILE A 1 95 ? 9.812 4.336 0.897 1 98.44 95 ILE A O 1
ATOM 692 N N . SER A 1 96 ? 9.109 4.766 3.023 1 98.69 96 SER A N 1
ATOM 693 C CA . SER A 1 96 ? 7.785 4.148 3.014 1 98.69 96 SER A CA 1
ATOM 694 C C . SER A 1 96 ? 6.695 5.168 3.322 1 98.69 96 SER A C 1
ATOM 696 O O . SER A 1 96 ? 6.926 6.125 4.066 1 98.69 96 SER A O 1
ATOM 698 N N . VAL A 1 97 ? 5.566 4.953 2.744 1 98.88 97 VAL A N 1
ATOM 699 C CA . VAL A 1 97 ? 4.406 5.816 2.941 1 98.88 97 VAL A CA 1
ATOM 700 C C . VAL A 1 97 ? 3.201 4.977 3.363 1 98.88 97 VAL A C 1
ATOM 702 O O . VAL A 1 97 ? 2.896 3.959 2.736 1 98.88 97 VAL A O 1
ATOM 705 N N . CYS A 1 98 ? 2.574 5.375 4.379 1 98.81 98 CYS A N 1
ATOM 706 C CA . CYS A 1 98 ? 1.359 4.727 4.855 1 98.81 98 CYS A CA 1
ATOM 707 C C . CYS A 1 98 ? 0.212 5.723 4.957 1 98.81 98 CYS A C 1
ATOM 709 O O . CYS A 1 98 ? 0.353 6.777 5.582 1 98.81 98 CYS A O 1
ATOM 711 N N . VAL A 1 99 ? -0.898 5.41 4.387 1 98.75 99 VAL A N 1
ATOM 712 C CA . VAL A 1 99 ? -2.096 6.238 4.465 1 98.75 99 VAL A CA 1
ATOM 713 C C . VAL A 1 99 ? -3.215 5.473 5.164 1 98.75 99 VAL A C 1
ATOM 715 O O . VAL A 1 99 ? -3.539 4.348 4.777 1 98.75 99 VAL A O 1
ATOM 718 N N . LEU A 1 100 ? -3.762 6.059 6.113 1 97.12 100 LEU A N 1
ATOM 719 C CA . LEU A 1 100 ? -4.852 5.48 6.895 1 97.12 100 LEU A CA 1
ATOM 720 C C . LEU A 1 100 ? -6.156 6.227 6.641 1 97.12 100 LEU A C 1
ATOM 722 O O . LEU A 1 100 ? -6.145 7.434 6.383 1 97.12 100 LEU A O 1
ATOM 726 N N . ASP A 1 101 ? -7.27 5.492 6.793 1 93.5 101 ASP A N 1
ATOM 727 C CA . ASP A 1 101 ? -8.547 6.195 6.867 1 93.5 101 ASP A CA 1
ATOM 728 C C . ASP A 1 101 ? -8.812 6.715 8.281 1 93.5 101 ASP A C 1
ATOM 730 O O . ASP A 1 101 ? -7.961 6.59 9.156 1 93.5 101 ASP A O 1
ATOM 734 N N . ALA A 1 102 ? -9.977 7.336 8.438 1 91.5 102 ALA A N 1
ATOM 735 C CA . ALA A 1 102 ? -10.289 7.977 9.711 1 91.5 102 ALA A CA 1
ATOM 736 C C . ALA A 1 102 ? -10.422 6.945 10.828 1 91.5 102 ALA A C 1
ATOM 738 O O . ALA A 1 102 ? -10.266 7.273 12.008 1 91.5 102 ALA A O 1
ATOM 739 N N . GLY A 1 103 ? -10.703 5.734 10.469 1 88.75 103 GLY A N 1
ATOM 740 C CA . GLY A 1 103 ? -10.852 4.668 11.445 1 88.75 103 GLY A CA 1
ATOM 741 C C . GLY A 1 103 ? -9.539 3.982 11.781 1 88.75 103 GLY A C 1
ATOM 742 O 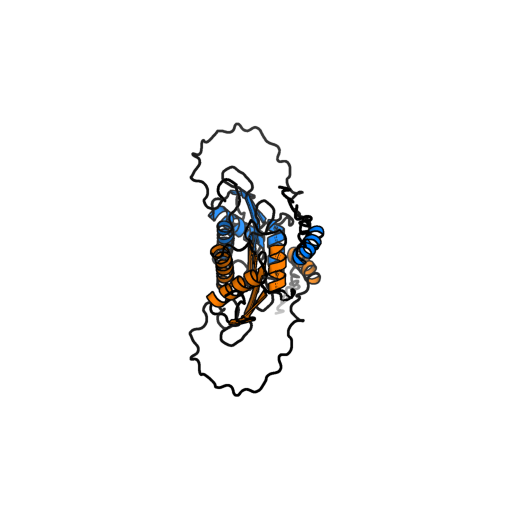O . GLY A 1 103 ? -9.5 3.105 12.648 1 88.75 103 GLY A O 1
ATOM 743 N N . GLY A 1 104 ? -8.484 4.301 11.07 1 92.06 104 GLY A N 1
ATOM 744 C CA . GLY A 1 104 ? -7.18 3.723 11.359 1 92.06 104 GLY A CA 1
ATOM 745 C C . GLY A 1 104 ? -6.828 2.562 10.445 1 92.06 104 GLY A C 1
ATOM 746 O O . GLY A 1 104 ? -5.777 1.938 10.602 1 92.06 104 GLY A O 1
ATOM 747 N N . ARG A 1 105 ? -7.652 2.285 9.5 1 92.94 105 ARG A N 1
ATOM 748 C CA . ARG A 1 105 ? -7.383 1.236 8.523 1 92.94 105 ARG A CA 1
ATOM 749 C C . ARG A 1 105 ? -6.332 1.687 7.516 1 92.94 105 ARG A C 1
ATOM 751 O O . ARG A 1 105 ? -6.402 2.801 6.996 1 92.94 105 ARG A O 1
ATOM 758 N N . VAL A 1 106 ? -5.402 0.722 7.277 1 97.38 106 VAL A N 1
ATOM 759 C CA . VAL A 1 106 ? -4.449 1.018 6.215 1 97.38 106 VAL A CA 1
ATOM 760 C C . VAL A 1 106 ? -5.145 0.952 4.859 1 97.38 106 VAL A C 1
ATOM 762 O O . VAL A 1 106 ? -5.668 -0.097 4.473 1 97.38 106 VAL A O 1
ATOM 765 N N . LEU A 1 107 ? -5.16 2.029 4.195 1 97.94 107 LEU A N 1
ATOM 766 C CA . LEU A 1 107 ? -5.668 2.051 2.826 1 97.94 107 LEU A CA 1
ATOM 767 C C . LEU A 1 107 ? -4.562 1.712 1.832 1 97.94 107 LEU A C 1
ATOM 769 O O . LEU A 1 107 ? -4.777 0.931 0.901 1 97.94 107 LEU A O 1
ATOM 773 N N . VAL A 1 108 ? -3.414 2.352 2.092 1 98.75 108 VAL A N 1
ATOM 774 C CA . VAL A 1 108 ? -2.283 2.148 1.191 1 98.75 108 VAL A CA 1
ATOM 775 C C . VAL A 1 108 ? -0.98 2.164 1.986 1 98.75 108 VAL A C 1
ATOM 777 O O . VAL A 1 108 ? -0.796 3.002 2.871 1 98.75 108 VAL A O 1
ATOM 780 N N . LEU A 1 109 ? -0.177 1.275 1.703 1 98.81 109 LEU A N 1
ATOM 781 C CA . LEU A 1 109 ? 1.224 1.269 2.109 1 98.81 109 LEU A CA 1
ATOM 782 C C . LEU A 1 109 ? 2.135 1.002 0.917 1 98.81 109 LEU A C 1
ATOM 784 O O . LEU A 1 109 ? 1.936 0.032 0.182 1 98.81 109 LEU A O 1
ATOM 788 N N . LYS A 1 110 ? 3.055 1.854 0.622 1 98.81 110 LYS A N 1
ATOM 789 C CA . LYS A 1 110 ? 4.07 1.67 -0.411 1 98.81 110 LYS A CA 1
ATOM 790 C C . LYS A 1 110 ? 5.473 1.842 0.16 1 98.81 110 LYS A C 1
ATOM 792 O O . LYS A 1 110 ? 5.719 2.748 0.96 1 98.81 110 LYS A O 1
ATOM 797 N N . THR A 1 111 ? 6.34 0.988 -0.199 1 98.38 111 THR A N 1
ATOM 798 C CA . THR A 1 111 ? 7.727 1.026 0.256 1 98.38 111 THR A CA 1
ATOM 799 C C . THR A 1 111 ? 8.688 1.021 -0.931 1 98.38 111 THR A C 1
ATOM 801 O O . THR A 1 111 ? 8.609 0.141 -1.792 1 98.38 111 THR A O 1
ATOM 804 N N . MET A 1 112 ? 9.594 1.982 -0.918 1 97.06 112 MET A N 1
ATOM 805 C CA . MET A 1 112 ? 10.656 1.965 -1.918 1 97.06 112 MET A CA 1
ATOM 806 C C . MET A 1 112 ? 11.625 0.816 -1.661 1 97.06 112 MET A C 1
ATOM 808 O O . MET A 1 112 ? 11.984 0.548 -0.514 1 97.06 112 MET A O 1
ATOM 812 N N . PRO A 1 113 ? 12.055 0.032 -2.646 1 90.19 113 PRO A N 1
ATOM 813 C CA . PRO A 1 113 ? 12.914 -1.143 -2.486 1 90.19 113 PRO A CA 1
ATOM 814 C C . PRO A 1 113 ? 14.188 -0.838 -1.695 1 90.19 113 PRO A C 1
ATOM 816 O O . PRO A 1 113 ? 14.68 -1.699 -0.965 1 90.19 113 PRO A O 1
ATOM 819 N N . ALA A 1 114 ? 14.828 0.161 -1.673 1 87.56 114 ALA A N 1
ATOM 820 C CA . ALA A 1 114 ? 16.094 0.452 -1.025 1 87.56 114 ALA A CA 1
ATOM 821 C C . ALA A 1 114 ? 15.891 1.029 0.371 1 87.56 114 ALA A C 1
ATOM 823 O O . ALA A 1 114 ? 16.844 1.414 1.044 1 87.56 114 ALA A O 1
ATOM 824 N N . SER A 1 115 ? 14.656 0.936 0.787 1 92.69 115 SER A N 1
ATOM 825 C CA . SER A 1 115 ? 14.367 1.418 2.135 1 92.69 115 SER A CA 1
ATOM 826 C C . SER A 1 115 ? 14.797 0.404 3.188 1 92.69 115 SER A C 1
ATOM 828 O O . SER A 1 115 ? 14.891 -0.792 2.904 1 92.69 115 SER A O 1
ATOM 830 N N . SER A 1 116 ? 15.078 0.869 4.363 1 86.31 116 SER A N 1
ATOM 831 C CA . SER A 1 116 ? 15.438 -0.021 5.461 1 86.31 116 SER A CA 1
ATOM 832 C C . SER A 1 116 ? 14.273 -0.922 5.848 1 86.31 116 SER A C 1
ATOM 834 O O . SER A 1 116 ? 13.117 -0.63 5.523 1 86.31 116 SER A O 1
ATOM 836 N N . GLY A 1 117 ? 14.508 -2.037 6.496 1 84.56 117 GLY A N 1
ATOM 837 C CA . GLY A 1 117 ? 13.531 -3.074 6.793 1 84.56 117 GLY A CA 1
ATOM 838 C C . GLY A 1 117 ? 12.414 -2.596 7.695 1 84.56 117 GLY A C 1
ATOM 839 O O . GLY A 1 117 ? 11.312 -3.154 7.68 1 84.56 117 GLY A O 1
ATOM 840 N N . LEU A 1 118 ? 12.602 -1.518 8.461 1 88.88 118 LEU A N 1
ATOM 841 C CA . LEU A 1 118 ? 11.594 -1.117 9.445 1 88.88 118 LEU A CA 1
ATOM 842 C C . LEU A 1 118 ? 10.844 0.123 8.969 1 88.88 118 LEU A C 1
ATOM 844 O O . LEU A 1 118 ? 9.945 0.608 9.664 1 88.88 118 LEU A O 1
ATOM 848 N N . THR A 1 119 ? 11.117 0.549 7.852 1 95 119 THR A N 1
ATOM 849 C CA . THR A 1 119 ? 10.586 1.825 7.387 1 95 119 THR A CA 1
ATOM 850 C C . THR A 1 119 ? 9.07 1.754 7.23 1 95 119 THR A C 1
ATOM 852 O O . THR A 1 119 ? 8.359 2.713 7.543 1 95 119 THR A O 1
ATOM 855 N N . ALA A 1 120 ? 8.562 0.624 6.785 1 96.81 120 ALA A N 1
ATOM 856 C CA . ALA A 1 120 ? 7.117 0.464 6.633 1 96.81 120 ALA A CA 1
ATOM 857 C C . ALA A 1 120 ? 6.414 0.508 7.984 1 96.81 120 ALA A C 1
ATOM 859 O O . ALA A 1 120 ? 5.395 1.182 8.141 1 96.81 120 ALA A O 1
ATOM 860 N N . ASP A 1 121 ? 6.961 -0.188 8.953 1 92.88 121 ASP A N 1
ATOM 861 C CA . ASP A 1 121 ? 6.402 -0.205 10.297 1 92.88 121 ASP A CA 1
ATOM 862 C C . ASP A 1 121 ? 6.41 1.192 10.914 1 92.88 121 ASP A C 1
ATOM 864 O O . ASP A 1 121 ? 5.438 1.598 11.562 1 92.88 121 ASP A O 1
ATOM 868 N N . PHE A 1 122 ? 7.457 1.853 10.703 1 94.69 122 PHE A N 1
ATOM 869 C CA . PHE A 1 122 ? 7.578 3.186 11.281 1 94.69 122 PHE A CA 1
ATOM 870 C C . PHE A 1 122 ? 6.633 4.164 10.594 1 94.69 122 PHE A C 1
ATOM 872 O O . PHE A 1 122 ? 6.059 5.039 11.242 1 94.69 122 PHE A O 1
ATOM 879 N N . ALA A 1 123 ? 6.512 4.059 9.273 1 98 123 ALA A N 1
ATOM 880 C CA . ALA A 1 123 ? 5.539 4.887 8.562 1 98 123 ALA A CA 1
ATOM 881 C C . ALA A 1 123 ? 4.133 4.672 9.109 1 98 123 ALA A C 1
ATOM 883 O O . ALA A 1 123 ? 3.389 5.629 9.32 1 98 123 ALA A O 1
ATOM 884 N N . HIS A 1 124 ? 3.807 3.443 9.32 1 97.12 124 HIS A N 1
ATOM 885 C CA . HIS A 1 124 ? 2.504 3.133 9.891 1 97.12 124 HIS A CA 1
ATOM 886 C C . HIS A 1 124 ? 2.363 3.725 11.289 1 97.12 124 HIS A C 1
ATOM 888 O O . HIS A 1 124 ? 1.318 4.281 11.633 1 97.12 124 HIS A O 1
ATOM 894 N N . ALA A 1 125 ? 3.395 3.586 12.102 1 95.06 125 ALA A N 1
ATOM 895 C CA . ALA A 1 125 ? 3.375 4.133 13.453 1 95.06 125 ALA A CA 1
ATOM 896 C C . ALA A 1 125 ? 3.176 5.648 13.43 1 95.06 125 ALA A C 1
ATOM 898 O O . ALA A 1 125 ? 2.418 6.191 14.234 1 95.06 125 ALA A O 1
ATOM 899 N N . LYS A 1 126 ? 3.84 6.297 12.523 1 96.12 126 LYS A N 1
ATOM 900 C CA . LYS A 1 126 ? 3.721 7.746 12.406 1 96.12 126 LYS A CA 1
ATOM 901 C C . LYS A 1 126 ? 2.316 8.148 11.961 1 96.12 126 LYS A C 1
ATOM 903 O O . LYS A 1 126 ? 1.745 9.109 12.484 1 96.12 126 LYS A O 1
ATOM 908 N N . ALA A 1 127 ? 1.825 7.398 11.07 1 97.38 127 ALA A N 1
ATOM 909 C CA . ALA A 1 127 ? 0.47 7.684 10.602 1 97.38 127 ALA A CA 1
ATOM 910 C C . ALA A 1 127 ? -0.546 7.488 11.727 1 97.38 127 ALA A C 1
ATOM 912 O O . ALA A 1 127 ? -1.541 8.211 11.805 1 97.38 127 ALA A O 1
ATOM 913 N N . SER A 1 128 ? -0.285 6.559 12.555 1 94.38 128 SER A N 1
ATOM 914 C CA . SER A 1 128 ? -1.226 6.184 13.602 1 94.38 128 SER A CA 1
ATOM 915 C C . SER A 1 128 ? -1.041 7.047 14.844 1 94.38 128 SER A C 1
ATOM 917 O O . SER A 1 128 ? -1.67 6.805 15.875 1 94.38 128 SER A O 1
ATOM 919 N N . ALA A 1 129 ? -0.204 7.914 14.773 1 85 129 ALA A N 1
ATOM 920 C CA . ALA A 1 129 ? 0.115 8.812 15.883 1 85 129 ALA A CA 1
ATOM 921 C C . ALA A 1 129 ? 0.71 8.039 17.062 1 85 129 ALA A C 1
ATOM 923 O O . ALA A 1 129 ? 0.546 8.438 18.219 1 85 129 ALA A O 1
ATOM 924 N N . LEU A 1 130 ? 1.251 6.988 16.812 1 77.88 130 LEU A N 1
ATOM 925 C CA . LEU A 1 130 ? 1.901 6.195 17.844 1 77.88 130 LEU A CA 1
ATOM 926 C C . LEU A 1 130 ? 3.361 6.605 18.016 1 77.88 130 LEU A C 1
ATOM 928 O O . LEU A 1 130 ? 3.984 6.305 19.031 1 77.88 130 LEU A O 1
ATOM 932 N N . ALA A 1 131 ? 3.877 7.262 16.984 1 76.12 131 ALA A N 1
ATOM 933 C CA . ALA A 1 131 ? 5.242 7.773 17.016 1 76.12 131 ALA A CA 1
ATOM 934 C C . ALA A 1 131 ? 5.258 9.297 17.047 1 76.12 131 ALA A C 1
ATOM 936 O O . ALA A 1 131 ? 4.668 9.953 16.188 1 76.12 131 ALA A O 1
ATOM 937 N N . PRO A 1 132 ? 5.926 9.805 18.047 1 79.81 132 PRO A N 1
ATOM 938 C CA . PRO A 1 132 ? 5.906 11.266 18.203 1 79.81 132 PRO A CA 1
ATOM 939 C C . PRO A 1 132 ? 6.953 11.961 17.344 1 79.81 132 PRO A C 1
ATOM 941 O O . PRO A 1 132 ? 7.711 12.797 17.844 1 79.81 132 PRO A O 1
ATOM 944 N N . PHE A 1 133 ? 7.223 11.594 16.25 1 83.12 133 PHE A N 1
ATOM 945 C CA . PHE A 1 133 ? 8.211 12.195 15.352 1 83.12 133 PHE A CA 1
ATOM 946 C C . PHE A 1 133 ? 7.543 12.758 14.109 1 83.12 133 PHE A C 1
ATOM 948 O O . PHE A 1 133 ? 6.508 12.25 13.664 1 83.12 133 PHE A O 1
ATOM 955 N N . PRO A 1 134 ? 8.234 13.758 13.531 1 92.56 134 PRO A N 1
ATOM 956 C CA . PRO A 1 134 ? 7.707 14.297 12.281 1 92.56 134 PRO A CA 1
ATOM 957 C C . PRO A 1 134 ? 7.629 13.25 11.172 1 92.56 134 PRO A C 1
ATOM 959 O O . PRO A 1 134 ? 8.438 12.328 11.133 1 92.56 134 PRO A O 1
ATOM 962 N N . GLY A 1 135 ? 6.617 13.398 10.414 1 96.88 135 GLY A N 1
ATOM 963 C CA . GLY A 1 135 ? 6.395 12.461 9.328 1 96.88 135 GLY A CA 1
ATOM 964 C C . GLY A 1 135 ? 5.035 11.789 9.391 1 96.88 135 GLY A C 1
ATOM 965 O O . GLY A 1 135 ? 4.652 11.062 8.469 1 96.88 135 GLY A O 1
ATOM 966 N N . GLY A 1 136 ? 4.398 11.969 10.508 1 97.5 136 GLY A N 1
ATOM 967 C CA . GLY A 1 136 ? 2.986 11.656 10.656 1 97.5 136 GLY A CA 1
ATOM 968 C C . GLY A 1 136 ? 2.09 12.875 10.578 1 97.5 136 GLY A C 1
ATOM 969 O O . GLY A 1 136 ? 2.256 13.82 11.352 1 97.5 136 GLY A O 1
ATOM 970 N N . VAL A 1 137 ? 1.176 12.883 9.711 1 97.62 137 VAL A N 1
ATOM 971 C CA . VAL A 1 137 ? 0.4 14.078 9.391 1 97.62 137 VAL A CA 1
ATOM 972 C C . VAL A 1 137 ? -1.089 13.75 9.391 1 97.62 137 VAL A C 1
ATOM 974 O O . VAL A 1 137 ? -1.519 12.805 8.727 1 97.62 137 VAL A O 1
ATOM 977 N N . LEU A 1 138 ? -1.892 14.461 10.141 1 96.62 138 LEU A N 1
ATOM 978 C CA . LEU A 1 138 ? -3.344 14.328 10.094 1 96.62 138 LEU A CA 1
ATOM 979 C C . LEU A 1 138 ? -3.91 15.023 8.859 1 96.62 138 LEU A C 1
ATOM 981 O O . LEU A 1 138 ? -3.443 16.094 8.477 1 96.62 138 LEU A O 1
ATOM 985 N N . CYS A 1 139 ? -4.906 14.461 8.344 1 96.69 139 CYS A N 1
ATOM 986 C CA . CYS A 1 139 ? -5.516 14.969 7.121 1 96.69 139 CYS A CA 1
ATOM 987 C C . CYS A 1 139 ? -6.984 15.305 7.34 1 96.69 139 CYS A C 1
ATOM 989 O O . CYS A 1 139 ? -7.762 14.445 7.77 1 96.69 139 CYS A O 1
ATOM 991 N N . ARG A 1 140 ? -7.332 16.484 6.941 1 94.31 140 ARG A N 1
ATOM 992 C CA . ARG A 1 140 ? -8.703 16.969 7.121 1 94.31 140 ARG A CA 1
ATOM 993 C C . ARG A 1 140 ? -9.281 17.484 5.809 1 94.31 140 ARG A C 1
ATOM 995 O O . ARG A 1 140 ? -8.539 17.953 4.945 1 94.31 140 ARG A O 1
ATOM 1002 N N . ASP A 1 141 ? -10.602 17.359 5.684 1 90.62 141 ASP A N 1
ATOM 1003 C CA . ASP A 1 141 ? -11.258 17.938 4.516 1 90.62 141 ASP A CA 1
ATOM 1004 C C . ASP A 1 141 ? -11.477 19.438 4.695 1 90.62 141 ASP A C 1
ATOM 1006 O O . ASP A 1 141 ? -11.008 20.031 5.668 1 90.62 141 ASP A O 1
ATOM 1010 N N . ALA A 1 142 ? -12.094 20 3.709 1 87.56 142 ALA A N 1
ATOM 1011 C CA . ALA A 1 142 ? -12.281 21.453 3.686 1 87.56 142 ALA A CA 1
ATOM 1012 C C . ALA A 1 142 ? -13.125 21.906 4.871 1 87.56 142 ALA A C 1
ATOM 1014 O O . ALA A 1 142 ? -13.016 23.047 5.316 1 87.56 142 ALA A O 1
ATOM 1015 N N . ALA A 1 143 ? -13.953 21.031 5.406 1 89.56 143 ALA A N 1
ATOM 1016 C CA . ALA A 1 143 ? -14.828 21.359 6.531 1 89.56 143 ALA A CA 1
ATOM 1017 C C . ALA A 1 143 ? -14.117 21.125 7.863 1 89.56 143 ALA A C 1
ATOM 1019 O O . ALA A 1 143 ? -14.703 21.344 8.93 1 89.56 143 ALA A O 1
ATOM 1020 N N . GLY A 1 144 ? -12.898 20.656 7.84 1 91.06 144 GLY A N 1
ATOM 1021 C CA . GLY A 1 144 ? -12.133 20.422 9.055 1 91.06 144 GLY A CA 1
ATOM 1022 C C . GLY A 1 144 ? -12.344 19.047 9.641 1 91.06 144 GLY A C 1
ATOM 1023 O O . GLY A 1 144 ? -11.867 18.75 10.742 1 91.06 144 GLY A O 1
ATOM 1024 N N . VAL A 1 145 ? -13.047 18.234 8.914 1 91.06 145 VAL A N 1
ATOM 1025 C CA . VAL A 1 145 ? -13.336 16.891 9.391 1 91.06 145 VAL A CA 1
ATOM 1026 C C . VAL A 1 145 ? -12.125 15.984 9.148 1 91.06 145 VAL A C 1
ATOM 1028 O O . VAL A 1 145 ? -11.531 16.016 8.07 1 91.06 145 VAL A O 1
ATOM 1031 N N . LEU A 1 146 ? -11.742 15.219 10.148 1 93.31 146 LEU A N 1
ATOM 1032 C CA . LEU A 1 146 ? -10.664 14.25 10.016 1 93.31 146 LEU A CA 1
ATOM 1033 C C . LEU A 1 146 ? -11.055 13.125 9.062 1 93.31 146 LEU A C 1
ATOM 1035 O O . LEU A 1 146 ? -12.039 12.422 9.297 1 93.31 146 LEU A O 1
ATOM 1039 N N . VAL A 1 147 ? -10.312 13 8.039 1 94.88 147 VAL A N 1
ATOM 1040 C CA . VAL A 1 147 ? -10.703 12 7.055 1 94.88 147 VAL A CA 1
ATOM 1041 C C . VAL A 1 147 ? -9.641 10.898 6.988 1 94.88 147 VAL A C 1
ATOM 1043 O O . VAL A 1 147 ? -9.844 9.867 6.348 1 94.88 147 VAL A O 1
ATOM 1046 N N . GLY A 1 148 ? -8.438 11.156 7.629 1 95.5 148 GLY A N 1
ATOM 1047 C CA . GLY A 1 148 ? -7.367 10.172 7.617 1 95.5 148 GLY A CA 1
ATOM 1048 C C . GLY A 1 148 ? -6.035 10.734 8.078 1 95.5 148 GLY A C 1
ATOM 1049 O O . GLY A 1 148 ? -5.992 11.773 8.742 1 95.5 148 GLY A O 1
ATOM 1050 N N . ALA A 1 149 ? -4.992 9.945 7.758 1 97.38 149 ALA A N 1
ATOM 1051 C CA . ALA A 1 149 ? -3.629 10.336 8.109 1 97.38 149 ALA A CA 1
ATOM 1052 C C . ALA A 1 149 ? -2.617 9.727 7.145 1 97.38 149 ALA A C 1
ATOM 1054 O O . ALA A 1 149 ? -2.918 8.758 6.453 1 97.38 149 ALA A O 1
ATOM 1055 N N . ILE A 1 150 ? -1.507 10.32 7.109 1 98.62 150 ILE A N 1
ATOM 1056 C CA . ILE A 1 150 ? -0.404 9.805 6.305 1 98.62 150 ILE A CA 1
ATOM 1057 C C . ILE A 1 150 ? 0.88 9.805 7.129 1 98.62 150 ILE A C 1
ATOM 1059 O O . ILE A 1 150 ? 1.146 10.75 7.879 1 98.62 150 ILE A O 1
ATOM 1063 N N . GLY A 1 151 ? 1.589 8.727 7.062 1 98.62 151 GLY A N 1
ATOM 1064 C CA . GLY A 1 151 ? 2.9 8.578 7.668 1 98.62 151 GLY A CA 1
ATOM 1065 C C . GLY A 1 151 ? 3.992 8.258 6.664 1 98.62 151 GLY A C 1
ATOM 1066 O O . GLY A 1 151 ? 3.801 7.418 5.781 1 98.62 151 GLY A O 1
ATOM 1067 N N . VAL A 1 152 ? 5.078 8.906 6.746 1 98.69 152 VAL A N 1
ATOM 1068 C CA . VAL A 1 152 ? 6.242 8.688 5.895 1 98.69 152 VAL A CA 1
ATOM 1069 C C . VAL A 1 152 ? 7.473 8.43 6.762 1 98.69 152 VAL A C 1
ATOM 1071 O O . VAL A 1 152 ? 7.684 9.109 7.77 1 98.69 152 VAL A O 1
ATOM 1074 N N . SER A 1 153 ? 8.25 7.453 6.352 1 97.88 153 SER A N 1
ATOM 1075 C CA . SER A 1 153 ? 9.469 7.133 7.086 1 97.88 153 SER A CA 1
ATOM 1076 C C . SER A 1 153 ? 10.578 6.672 6.141 1 97.88 153 SER A C 1
ATOM 1078 O O . SER A 1 153 ? 10.297 6.086 5.094 1 97.88 153 SER A O 1
ATOM 1080 N N . GLY A 1 154 ? 11.859 6.852 6.629 1 97.38 154 GLY A N 1
ATOM 1081 C CA . GLY A 1 154 ? 13.023 6.398 5.879 1 97.38 154 GLY A CA 1
ATOM 1082 C C . GLY A 1 154 ? 14.062 7.488 5.672 1 97.38 154 GLY A C 1
ATOM 1083 O O . GLY A 1 154 ? 15.25 7.203 5.555 1 97.38 154 GLY A O 1
ATOM 1084 N N . ALA A 1 155 ? 13.594 8.688 5.531 1 97 155 ALA A N 1
ATOM 1085 C CA . ALA A 1 155 ? 14.477 9.844 5.438 1 97 155 ALA A CA 1
ATOM 1086 C C . ALA A 1 155 ? 14.539 10.602 6.766 1 97 155 ALA A C 1
ATOM 1088 O O . ALA A 1 155 ? 14.156 10.062 7.809 1 97 155 ALA A O 1
ATOM 1089 N N . ALA A 1 156 ? 15.133 11.758 6.695 1 95.19 156 ALA A N 1
ATOM 1090 C CA . ALA A 1 156 ? 15.117 12.594 7.887 1 95.19 156 ALA A CA 1
ATOM 1091 C C . ALA A 1 156 ? 13.695 13.023 8.234 1 95.19 156 ALA A C 1
ATOM 1093 O O . ALA A 1 156 ? 12.867 13.242 7.348 1 95.19 156 ALA A O 1
ATOM 1094 N N . SER A 1 157 ? 13.469 13.18 9.5 1 93.62 157 SER A N 1
ATOM 1095 C CA . SER A 1 157 ? 12.117 13.43 9.992 1 93.62 157 SER A CA 1
ATOM 1096 C C . SER A 1 157 ? 11.484 14.617 9.281 1 93.62 157 SER A C 1
ATOM 1098 O O . SER A 1 157 ? 10.305 14.578 8.93 1 93.62 157 SER A O 1
ATOM 1100 N N . ASP A 1 158 ? 12.266 15.727 9.109 1 95.5 158 ASP A N 1
ATOM 1101 C CA . ASP A 1 158 ? 11.727 16.906 8.438 1 95.5 158 ASP A CA 1
ATOM 1102 C C . ASP A 1 158 ? 11.477 16.625 6.953 1 95.5 158 ASP A C 1
ATOM 1104 O O . ASP A 1 158 ? 10.539 17.172 6.359 1 95.5 158 ASP A O 1
ATOM 1108 N N . GLU A 1 159 ? 12.312 15.766 6.348 1 97.5 159 GLU A N 1
ATOM 1109 C CA . GLU A 1 159 ? 12.125 15.336 4.965 1 97.5 159 GLU A CA 1
ATOM 1110 C C . GLU A 1 159 ? 10.883 14.469 4.82 1 97.5 159 GLU A C 1
ATOM 1112 O O . GLU A 1 159 ? 10.078 14.672 3.904 1 97.5 159 GLU A O 1
ATOM 1117 N N . ASP A 1 160 ? 10.742 13.594 5.801 1 97.62 160 ASP A N 1
ATOM 1118 C CA . ASP A 1 160 ? 9.555 12.742 5.836 1 97.62 160 ASP A CA 1
ATOM 1119 C C . ASP A 1 160 ? 8.289 13.586 5.941 1 97.62 160 ASP A C 1
ATOM 1121 O O . ASP A 1 160 ? 7.316 13.344 5.223 1 97.62 160 ASP A O 1
ATOM 1125 N N . GLU A 1 161 ? 8.336 14.531 6.793 1 97.88 161 GLU A N 1
ATOM 1126 C CA . GLU A 1 161 ? 7.168 15.375 7.027 1 97.88 161 GLU A CA 1
ATOM 1127 C C . GLU A 1 161 ? 6.824 16.203 5.793 1 97.88 161 GLU A C 1
ATOM 1129 O O . GLU A 1 161 ? 5.648 16.375 5.461 1 97.88 161 GLU A O 1
ATOM 1134 N N . HIS A 1 162 ? 7.852 16.734 5.141 1 98.31 162 HIS A N 1
ATOM 1135 C CA . HIS A 1 162 ? 7.652 17.484 3.904 1 98.31 162 HIS A CA 1
ATOM 1136 C C . HIS A 1 162 ? 6.93 16.625 2.861 1 98.31 162 HIS A C 1
ATOM 1138 O O . HIS A 1 162 ? 5.965 17.094 2.244 1 98.31 162 HIS A O 1
ATOM 1144 N N . CYS A 1 163 ? 7.379 15.422 2.744 1 98.69 163 CYS A N 1
ATOM 1145 C CA . CYS A 1 163 ? 6.754 14.523 1.781 1 98.69 163 CYS A CA 1
ATOM 1146 C C . CYS A 1 163 ? 5.301 14.25 2.15 1 98.69 163 CYS A C 1
ATOM 1148 O O . CYS A 1 163 ? 4.426 14.25 1.283 1 98.69 163 CYS A O 1
ATOM 1150 N N . ALA A 1 164 ? 5.059 14.039 3.385 1 98.69 164 ALA A N 1
ATOM 1151 C CA . ALA A 1 164 ? 3.717 13.727 3.867 1 98.69 164 ALA A CA 1
ATOM 1152 C C . ALA A 1 164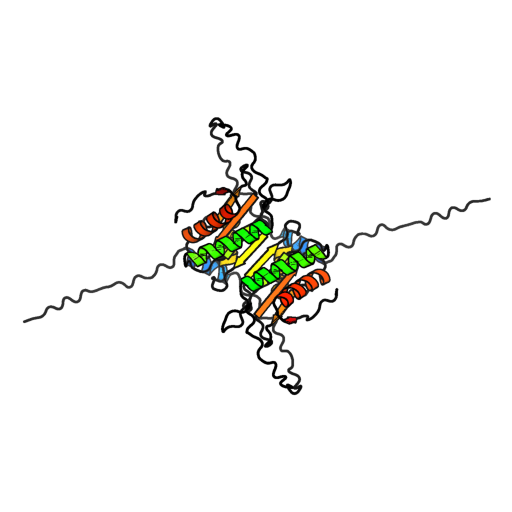 ? 2.756 14.891 3.611 1 98.69 164 ALA A C 1
ATOM 1154 O O . ALA A 1 164 ? 1.658 14.688 3.088 1 98.69 164 ALA A O 1
ATOM 1155 N N . ILE A 1 165 ? 3.16 16.047 3.982 1 98.44 165 ILE A N 1
ATOM 1156 C CA . ILE A 1 165 ? 2.328 17.234 3.846 1 98.44 165 ILE A CA 1
ATOM 1157 C C . ILE A 1 165 ? 2.049 17.5 2.367 1 98.44 165 ILE A C 1
ATOM 1159 O O . ILE A 1 165 ? 0.899 17.703 1.975 1 98.44 165 ILE A O 1
ATOM 1163 N N . THR A 1 166 ? 3.082 17.484 1.547 1 98.5 166 THR A N 1
ATOM 1164 C CA . THR A 1 166 ? 2.941 17.719 0.114 1 98.5 166 THR A CA 1
ATOM 1165 C C . THR A 1 166 ? 1.957 16.734 -0.502 1 98.5 166 THR A C 1
ATOM 1167 O O . THR A 1 166 ? 1.102 17.109 -1.303 1 98.5 166 THR A O 1
ATOM 1170 N N . ALA A 1 167 ? 2.092 15.539 -0.121 1 98.75 167 ALA A N 1
ATOM 1171 C CA . ALA A 1 167 ? 1.231 14.477 -0.641 1 98.75 167 ALA A CA 1
ATOM 1172 C C . ALA A 1 167 ? -0.231 14.734 -0.289 1 98.75 167 ALA A C 1
ATOM 1174 O O . ALA A 1 167 ? -1.097 14.734 -1.167 1 98.75 167 ALA A O 1
ATOM 1175 N N . ALA A 1 168 ? -0.536 14.969 0.924 1 98.06 168 ALA A N 1
ATOM 1176 C CA . ALA A 1 168 ? -1.91 15.172 1.375 1 98.06 168 ALA A CA 1
ATOM 1177 C C . ALA A 1 168 ? -2.52 16.406 0.726 1 98.06 168 ALA A C 1
ATOM 1179 O O . ALA A 1 168 ? -3.668 16.391 0.277 1 98.06 168 ALA A O 1
ATOM 1180 N N . GLN A 1 169 ? -1.778 17.406 0.648 1 96.62 169 GLN A N 1
ATOM 1181 C CA . GLN A 1 169 ? -2.289 18.672 0.105 1 96.62 169 GLN A CA 1
ATOM 1182 C C . GLN A 1 169 ? -2.482 18.578 -1.406 1 96.62 169 GLN A C 1
ATOM 1184 O O . GLN A 1 169 ? -3.305 19.297 -1.978 1 96.62 169 GLN A O 1
ATOM 1189 N N . SER A 1 170 ? -1.763 17.703 -2.014 1 96.5 170 SER A N 1
ATOM 1190 C CA . SER A 1 170 ? -1.889 17.531 -3.457 1 96.5 170 SER A CA 1
ATOM 1191 C C . SER A 1 170 ? -3.291 17.062 -3.834 1 96.5 170 SER A C 1
ATOM 1193 O O . SER A 1 170 ? -3.723 17.234 -4.977 1 96.5 170 SER A O 1
ATOM 1195 N N . VAL A 1 171 ? -3.961 16.453 -2.881 1 94.94 171 VAL A N 1
ATOM 1196 C CA . VAL A 1 171 ? -5.309 15.969 -3.164 1 94.94 171 VAL A CA 1
ATOM 1197 C C . VAL A 1 171 ? -6.336 16.875 -2.479 1 94.94 171 VAL A C 1
ATOM 1199 O O . VAL A 1 171 ? -7.465 16.438 -2.219 1 94.94 171 VAL A O 1
ATOM 1202 N N . GLY A 1 172 ? -5.957 17.984 -2.047 1 93.44 172 GLY A N 1
ATOM 1203 C CA . GLY A 1 172 ? -6.871 19.031 -1.597 1 93.44 172 GLY A CA 1
ATOM 1204 C C . GLY A 1 172 ? -7.176 18.953 -0.112 1 93.44 172 GLY A C 1
ATOM 1205 O O . GLY A 1 172 ? -8.133 19.562 0.362 1 93.44 172 GLY A O 1
ATOM 1206 N N . LEU A 1 173 ? -6.441 18.203 0.637 1 94.69 173 LEU A N 1
ATOM 1207 C CA . LEU A 1 173 ? -6.676 18.078 2.07 1 94.69 173 LEU A CA 1
ATOM 1208 C C . LEU A 1 173 ? -5.855 19.109 2.848 1 94.69 173 LEU A C 1
ATOM 1210 O O . LEU A 1 173 ? -4.789 19.531 2.393 1 94.69 173 LEU A O 1
ATOM 1214 N N . SER A 1 174 ? -6.387 19.5 3.98 1 95.31 174 SER A N 1
ATOM 1215 C CA . SER A 1 174 ? -5.609 20.234 4.961 1 95.31 174 SER A CA 1
ATOM 1216 C C . SER A 1 174 ? -4.855 19.312 5.902 1 95.31 174 SER A C 1
ATOM 1218 O O . SER A 1 174 ? -5.266 18.156 6.105 1 95.31 174 SER A O 1
ATOM 1220 N N . THR A 1 175 ? -3.748 19.828 6.387 1 96.94 175 THR A N 1
ATOM 1221 C CA . THR A 1 175 ? -2.9 18.922 7.152 1 96.94 175 THR A CA 1
ATOM 1222 C C . THR A 1 175 ? -2.543 19.531 8.508 1 96.94 175 THR A C 1
ATOM 1224 O O . THR A 1 175 ? -2.611 20.75 8.68 1 96.94 175 THR A O 1
ATOM 1227 N N . GLU A 1 176 ? -2.291 18.625 9.477 1 94.56 176 GLU A N 1
ATOM 1228 C CA . GLU A 1 176 ? -1.678 18.969 10.758 1 94.56 176 GLU A CA 1
ATOM 1229 C C . GLU A 1 176 ? -0.404 18.172 10.992 1 94.56 176 GLU A C 1
ATOM 1231 O O . GLU A 1 176 ? -0.459 16.953 11.195 1 94.56 176 GLU A O 1
ATOM 1236 N N . PRO A 1 177 ? 0.794 18.812 11.008 1 95.56 177 PRO A N 1
ATOM 1237 C CA . PRO A 1 177 ? 1.018 20.25 10.852 1 95.56 177 PRO A CA 1
ATOM 1238 C C . PRO A 1 177 ? 0.628 20.766 9.469 1 95.56 177 PRO A C 1
ATOM 1240 O O . PRO A 1 177 ? 0.521 19.984 8.523 1 95.56 177 PRO A O 1
ATOM 1243 N N . ALA A 1 178 ? 0.493 22.078 9.281 1 95.12 178 ALA A N 1
ATOM 1244 C CA . ALA A 1 178 ? -0.028 22.688 8.062 1 95.12 178 ALA A CA 1
ATOM 1245 C C . ALA A 1 178 ? 1.087 22.922 7.047 1 95.12 178 ALA A C 1
ATOM 1247 O O . ALA A 1 178 ? 0.826 23.047 5.848 1 95.12 178 ALA A O 1
ATOM 1248 N N . ALA A 1 179 ? 2.33 23.016 7.566 1 94.25 179 ALA A N 1
ATOM 1249 C CA . ALA A 1 179 ? 3.473 23.297 6.699 1 94.25 179 ALA A CA 1
ATOM 1250 C C . ALA A 1 179 ? 4.723 22.562 7.195 1 94.25 179 ALA A C 1
ATOM 1252 O O . ALA A 1 179 ? 4.863 22.297 8.391 1 94.25 179 ALA A O 1
ATOM 1253 N N . SER A 1 180 ? 5.461 22.203 6.207 1 90.88 180 SER A N 1
ATOM 1254 C CA . SER A 1 180 ? 6.742 21.578 6.516 1 90.88 180 SER A CA 1
ATOM 1255 C C . SER A 1 180 ? 7.785 22.609 6.918 1 90.88 180 SER A C 1
ATOM 1257 O O . SER A 1 180 ? 7.758 23.734 6.434 1 90.88 180 SER A O 1
ATOM 1259 N N . ARG A 1 181 ? 8.711 22.172 7.754 1 85.94 181 ARG A N 1
ATOM 1260 C CA . ARG A 1 181 ? 9.789 23.062 8.156 1 85.94 181 ARG A CA 1
ATOM 1261 C C . ARG A 1 181 ? 10.859 23.156 7.07 1 85.94 181 ARG A C 1
ATOM 1263 O O . ARG A 1 181 ? 11.742 24.016 7.133 1 85.94 181 ARG A O 1
ATOM 1270 N N . LEU A 1 182 ? 10.945 22.266 6.168 1 86.44 182 LEU A N 1
ATOM 1271 C CA . LEU A 1 182 ? 11.977 22.219 5.137 1 86.44 182 LEU A CA 1
ATOM 1272 C C . LEU A 1 182 ? 11.664 23.203 4.016 1 86.44 182 LEU A C 1
ATOM 1274 O O . LEU A 1 182 ? 12.578 23.672 3.32 1 86.44 182 LEU A O 1
ATOM 1278 N N . VAL A 1 183 ? 10.43 23.344 3.713 1 66.94 183 VAL A N 1
ATOM 1279 C CA . VAL A 1 183 ? 10.164 24.266 2.619 1 66.94 183 VAL A CA 1
ATOM 1280 C C . VAL A 1 183 ? 9.18 25.344 3.078 1 66.94 183 VAL A C 1
ATOM 1282 O O . VAL A 1 183 ? 8.352 25.094 3.959 1 66.94 183 VAL A O 1
ATOM 1285 N N . MET B 1 1 ? 69.312 24.469 12.18 1 33.25 1 MET B N 1
ATOM 1286 C CA . MET B 1 1 ? 68 24.953 11.812 1 33.25 1 MET B CA 1
ATOM 1287 C C . MET B 1 1 ? 66.938 23.906 12.117 1 33.25 1 MET B C 1
ATOM 1289 O O . MET B 1 1 ? 66.938 22.844 11.492 1 33.25 1 MET B O 1
ATOM 1293 N N . LEU B 1 2 ? 66.625 23.734 13.406 1 34.78 2 LEU B N 1
ATOM 1294 C CA . LEU B 1 2 ? 65.75 22.781 14.133 1 34.78 2 LEU B CA 1
ATOM 1295 C C . LEU B 1 2 ? 64.312 22.969 13.797 1 34.78 2 LEU B C 1
ATOM 1297 O O . LEU B 1 2 ? 63.719 24 14.102 1 34.78 2 LEU B O 1
ATOM 1301 N N . ALA B 1 3 ? 63.938 22.469 12.562 1 37.25 3 ALA B N 1
ATOM 1302 C CA . ALA B 1 3 ? 62.531 22.516 12.133 1 37.25 3 ALA B CA 1
ATOM 1303 C C . ALA B 1 3 ? 61.625 21.859 13.156 1 37.25 3 ALA B C 1
ATOM 1305 O O . ALA B 1 3 ? 61.75 20.656 13.438 1 37.25 3 ALA B O 1
ATOM 1306 N N . LEU B 1 4 ? 61.188 22.609 14.133 1 34.78 4 LEU B N 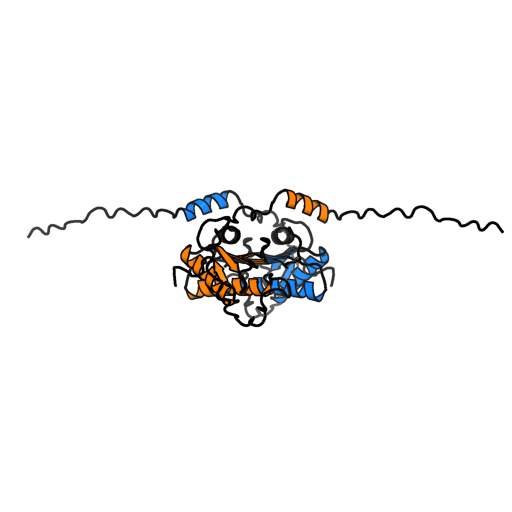1
ATOM 1307 C CA . LEU B 1 4 ? 60.188 22.203 15.125 1 34.78 4 LEU B CA 1
ATOM 1308 C C . LEU B 1 4 ? 58.844 21.875 14.453 1 34.78 4 LEU B C 1
ATOM 1310 O O . LEU B 1 4 ? 58.188 22.75 13.898 1 34.78 4 LEU B O 1
ATOM 1314 N N . VAL B 1 5 ? 58.812 20.703 13.758 1 40.47 5 VAL B N 1
ATOM 1315 C CA . VAL B 1 5 ? 57.531 20.266 13.25 1 40.47 5 VAL B CA 1
ATOM 1316 C C . VAL B 1 5 ? 56.562 20.078 14.406 1 40.47 5 VAL B C 1
ATOM 1318 O O . VAL B 1 5 ? 56.812 19.266 15.312 1 40.47 5 VAL B O 1
ATOM 1321 N N . LEU B 1 6 ? 55.875 21.141 14.773 1 34.78 6 LEU B N 1
ATOM 1322 C CA . LEU B 1 6 ? 54.75 21.047 15.711 1 34.78 6 LEU B CA 1
ATOM 1323 C C . LEU B 1 6 ? 53.656 20.109 15.18 1 34.78 6 LEU B C 1
ATOM 1325 O O . LEU B 1 6 ? 53.062 20.391 14.133 1 34.78 6 LEU B O 1
ATOM 1329 N N . THR B 1 7 ? 53.844 18.797 15.352 1 39.06 7 THR B N 1
ATOM 1330 C CA . THR B 1 7 ? 52.844 17.797 15.031 1 39.06 7 THR B CA 1
ATOM 1331 C C . THR B 1 7 ? 51.562 18.047 15.828 1 39.06 7 THR B C 1
ATOM 1333 O O . THR B 1 7 ? 51.594 18.219 17.047 1 39.06 7 THR B O 1
ATOM 1336 N N . CYS B 1 8 ? 50.688 18.891 15.273 1 37.47 8 CYS B N 1
ATOM 1337 C CA . CYS B 1 8 ? 49.344 19.109 15.859 1 37.47 8 CYS B CA 1
ATOM 1338 C C . CYS B 1 8 ? 48.688 17.781 16.188 1 37.47 8 CYS B C 1
ATOM 1340 O O . CYS B 1 8 ? 48.531 16.922 15.305 1 37.47 8 CYS B O 1
ATOM 1342 N N . PRO B 1 9 ? 48.656 17.422 17.5 1 38.09 9 PRO B N 1
ATOM 1343 C CA . PRO B 1 9 ? 48.156 16.125 17.984 1 38.09 9 PRO B CA 1
ATOM 1344 C C . PRO B 1 9 ? 46.812 15.75 17.375 1 38.09 9 PRO B C 1
ATOM 1346 O O . PRO B 1 9 ? 46.719 14.766 16.641 1 38.09 9 PRO B O 1
ATOM 1349 N N . GLY B 1 10 ? 45.75 15.578 18.188 1 33.75 10 GLY B N 1
ATOM 1350 C CA . GLY B 1 10 ? 44.781 14.555 18.5 1 33.75 10 GLY B CA 1
ATOM 1351 C C . GLY B 1 10 ? 43.5 14.703 17.703 1 33.75 10 GLY B C 1
ATOM 1352 O O . GLY B 1 10 ? 42.688 15.594 17.984 1 33.75 10 GLY B O 1
ATOM 1353 N N . LEU B 1 11 ? 43.5 14.711 16.375 1 36.19 11 LEU B N 1
ATOM 1354 C CA . LEU B 1 11 ? 42.188 14.609 15.766 1 36.19 11 LEU B CA 1
ATOM 1355 C C . LEU B 1 11 ? 41.375 13.461 16.375 1 36.19 11 LEU B C 1
ATOM 1357 O O . LEU B 1 11 ? 41.75 12.297 16.234 1 36.19 11 LEU B O 1
ATOM 1361 N N . ARG B 1 12 ? 40.75 13.719 17.469 1 34.81 12 ARG B N 1
ATOM 1362 C CA . ARG B 1 12 ? 39.812 12.75 17.984 1 34.81 12 ARG B CA 1
ATOM 1363 C C . ARG B 1 12 ? 38.812 12.328 16.906 1 34.81 12 ARG B C 1
ATOM 1365 O O . ARG B 1 12 ? 38.156 13.172 16.297 1 34.81 12 ARG B O 1
ATOM 1372 N N . ALA B 1 13 ? 38.969 11.156 16.328 1 39.34 13 ALA B N 1
ATOM 1373 C CA . ALA B 1 13 ? 37.969 10.469 15.492 1 39.34 13 ALA B CA 1
ATOM 1374 C C . ALA B 1 13 ? 36.594 10.57 16.094 1 39.34 13 ALA B C 1
ATOM 1376 O O . ALA B 1 13 ? 36.375 10.234 17.266 1 39.34 13 ALA B O 1
ATOM 1377 N N . GLY B 1 14 ? 35.781 11.562 15.727 1 33.09 14 GLY B N 1
ATOM 1378 C CA . GLY B 1 14 ? 34.375 11.695 16.109 1 33.09 14 GLY B CA 1
ATOM 1379 C C . GLY B 1 14 ? 33.594 10.391 16 1 33.09 14 GLY B C 1
ATOM 1380 O O . GLY B 1 14 ? 33.594 9.758 14.945 1 33.09 14 GLY B O 1
ATOM 1381 N N . VAL B 1 15 ? 33.438 9.656 17.078 1 40.06 15 VAL B N 1
ATOM 1382 C CA . VAL B 1 15 ? 32.5 8.531 17.109 1 40.06 15 VAL B CA 1
ATOM 1383 C C . VAL B 1 15 ? 31.141 8.961 16.547 1 40.06 15 VAL B C 1
ATOM 1385 O O . VAL B 1 15 ? 30.578 9.977 16.953 1 40.06 15 VAL B O 1
ATOM 1388 N N . PRO B 1 16 ? 30.906 8.547 15.383 1 38.59 16 PRO B N 1
ATOM 1389 C CA . PRO B 1 16 ? 29.562 8.859 14.883 1 38.59 16 PRO B CA 1
ATOM 1390 C C . PRO B 1 16 ? 28.469 8.508 15.883 1 38.59 16 PRO B C 1
ATOM 1392 O O . PRO B 1 16 ? 28.422 7.387 16.391 1 38.59 16 PRO B O 1
ATOM 1395 N N . VAL B 1 17 ? 28 9.375 16.688 1 35.88 17 VAL B N 1
ATOM 1396 C CA . VAL B 1 17 ? 26.797 9.188 17.484 1 35.88 17 VAL B CA 1
ATOM 1397 C C . VAL B 1 17 ? 25.672 8.625 16.594 1 35.88 17 VAL B C 1
ATOM 1399 O O . VAL B 1 17 ? 25.219 9.281 15.664 1 35.88 17 VAL B O 1
ATOM 1402 N N . ALA B 1 18 ? 25.562 7.367 16.516 1 45.59 18 ALA B N 1
ATOM 1403 C CA . ALA B 1 18 ? 24.359 6.766 15.945 1 45.59 18 ALA B CA 1
ATOM 1404 C C . ALA B 1 18 ? 23.109 7.492 16.422 1 45.59 18 ALA B C 1
ATOM 1406 O O . ALA B 1 18 ? 22.938 7.715 17.625 1 45.59 18 ALA B O 1
ATOM 1407 N N . SER B 1 19 ? 22.547 8.227 15.594 1 45.62 19 SER B N 1
ATOM 1408 C CA . SER B 1 19 ? 21.328 8.969 15.953 1 45.62 19 SER B CA 1
ATOM 1409 C C . SER B 1 19 ? 20.375 8.102 16.766 1 45.62 19 SER B C 1
ATOM 1411 O O . SER B 1 19 ? 20.359 6.875 16.625 1 45.62 19 SER B O 1
ATOM 1413 N N . ALA B 1 20 ? 19.766 8.602 17.844 1 51.81 20 ALA B N 1
ATOM 1414 C CA . ALA B 1 20 ? 18.781 7.965 18.703 1 51.81 20 ALA B CA 1
ATOM 1415 C C . ALA B 1 20 ? 17.781 7.16 17.891 1 51.81 20 ALA B C 1
ATOM 1417 O O . ALA B 1 20 ? 17.328 6.094 18.312 1 51.81 20 ALA B O 1
ATOM 1418 N N . GLU B 1 21 ? 17.516 7.598 16.766 1 49.69 21 GLU B N 1
ATOM 1419 C CA . GLU B 1 21 ? 16.578 6.93 15.844 1 49.69 21 GLU B CA 1
ATOM 1420 C C . GLU B 1 21 ? 17.172 5.625 15.32 1 49.69 21 GLU B C 1
ATOM 1422 O O . GLU B 1 21 ? 16.469 4.613 15.234 1 49.69 21 GLU B O 1
ATOM 1427 N N . ALA B 1 22 ? 18.359 5.59 15.039 1 53.47 22 ALA B N 1
ATOM 1428 C CA . ALA B 1 22 ? 19.031 4.379 14.586 1 53.47 22 ALA B CA 1
ATOM 1429 C C . ALA B 1 22 ? 19.016 3.299 15.664 1 53.47 22 ALA B C 1
ATOM 1431 O O . ALA B 1 22 ? 18.766 2.125 15.367 1 53.47 22 ALA B O 1
ATOM 1432 N N . THR B 1 23 ? 19.188 3.66 16.844 1 54.69 23 THR B N 1
ATOM 1433 C CA . THR B 1 23 ? 19.188 2.742 17.984 1 54.69 23 THR B CA 1
ATOM 1434 C C . THR B 1 23 ? 17.797 2.152 18.203 1 54.69 23 THR B C 1
ATOM 1436 O O . THR B 1 23 ? 17.656 0.947 18.406 1 54.69 23 THR B O 1
ATOM 1439 N N . ALA B 1 24 ? 16.844 3.004 18.141 1 52.97 24 ALA B N 1
ATOM 1440 C CA . ALA B 1 24 ? 15.469 2.561 18.344 1 52.97 24 ALA B CA 1
ATOM 1441 C C . ALA B 1 24 ? 15.016 1.631 17.219 1 52.97 24 ALA B C 1
ATOM 1443 O O . ALA B 1 24 ? 14.352 0.624 17.484 1 52.97 24 ALA B O 1
ATOM 1444 N N . ARG B 1 25 ? 15.469 1.871 16.094 1 48.38 25 ARG B N 1
ATOM 1445 C CA . ARG B 1 25 ? 15.203 1.042 14.93 1 48.38 25 ARG B CA 1
ATOM 1446 C C . ARG B 1 25 ? 15.844 -0.336 15.078 1 48.38 25 ARG B C 1
ATOM 1448 O O . ARG B 1 25 ? 15.195 -1.354 14.82 1 48.38 25 ARG B O 1
ATOM 1455 N N . ALA B 1 26 ? 17 -0.442 15.492 1 52.53 26 ALA B N 1
ATOM 1456 C CA . ALA B 1 26 ? 17.719 -1.696 15.688 1 52.53 26 ALA B CA 1
ATOM 1457 C C . ALA B 1 26 ? 17.031 -2.57 16.734 1 52.53 26 ALA B C 1
ATOM 1459 O O . ALA B 1 26 ? 16.875 -3.777 16.531 1 52.53 26 ALA B O 1
ATOM 1460 N N . ALA B 1 27 ? 16.547 -2.033 17.734 1 55.03 27 ALA B N 1
ATOM 1461 C CA . ALA B 1 27 ? 15.883 -2.762 18.812 1 55.03 27 ALA B CA 1
ATOM 1462 C C . ALA B 1 27 ? 14.57 -3.369 18.328 1 55.03 27 ALA B C 1
ATOM 1464 O O . ALA B 1 27 ? 14.227 -4.496 18.688 1 55.03 27 ALA B O 1
ATOM 1465 N N . TRP B 1 28 ? 13.914 -2.686 17.5 1 48.44 28 TRP B N 1
ATOM 1466 C CA . TRP B 1 28 ? 12.641 -3.145 16.938 1 48.44 28 TRP B CA 1
ATOM 1467 C C . TRP B 1 28 ? 12.859 -4.316 15.992 1 48.44 28 TRP B C 1
ATOM 1469 O O . TRP B 1 28 ? 12.156 -5.328 16.078 1 48.44 28 TRP B O 1
ATOM 1479 N N . LEU B 1 29 ? 13.852 -4.305 15.133 1 47.19 29 LEU B N 1
ATOM 1480 C CA . LEU B 1 29 ? 14.195 -5.363 14.195 1 47.19 29 LEU B CA 1
ATOM 1481 C C . LEU B 1 29 ? 14.562 -6.648 14.93 1 47.19 29 LEU B C 1
ATOM 1483 O O . LEU B 1 29 ? 14.227 -7.746 14.484 1 47.19 29 LEU B O 1
ATOM 1487 N N . ALA B 1 30 ? 15.312 -6.602 15.875 1 52.59 30 ALA B N 1
ATOM 1488 C CA . ALA B 1 30 ? 15.734 -7.762 16.656 1 52.59 30 ALA B CA 1
ATOM 1489 C C . ALA B 1 30 ? 14.531 -8.555 17.156 1 52.59 30 ALA B C 1
ATOM 1491 O O . ALA B 1 30 ? 14.602 -9.773 17.297 1 52.59 30 ALA B O 1
ATOM 1492 N N . LYS B 1 31 ? 13.5 -7.91 17.156 1 52.66 31 LYS B N 1
ATOM 1493 C CA . LYS B 1 31 ? 12.312 -8.5 17.766 1 52.66 31 LYS B CA 1
ATOM 1494 C C . LYS B 1 31 ? 11.367 -9.055 16.703 1 52.66 31 LYS B C 1
ATOM 1496 O O . LYS B 1 31 ? 10.453 -9.828 17.016 1 52.66 31 LYS B O 1
ATOM 1501 N N . ASN B 1 32 ? 11.547 -8.734 15.375 1 37.22 32 ASN B N 1
ATOM 1502 C CA . ASN B 1 32 ? 10.625 -9.117 14.312 1 37.22 32 ASN B CA 1
ATOM 1503 C C . ASN B 1 32 ? 11.352 -9.789 13.156 1 37.22 32 ASN B C 1
ATOM 1505 O O . ASN B 1 32 ? 11.625 -9.156 12.133 1 37.22 32 ASN B O 1
ATOM 1509 N N . PRO B 1 33 ? 11.836 -11.055 13.289 1 37.03 33 PRO B N 1
ATOM 1510 C CA . PRO B 1 33 ? 12.602 -11.789 12.289 1 37.03 33 PRO B CA 1
ATOM 1511 C C . PRO B 1 33 ? 11.789 -12.102 11.031 1 37.03 33 PR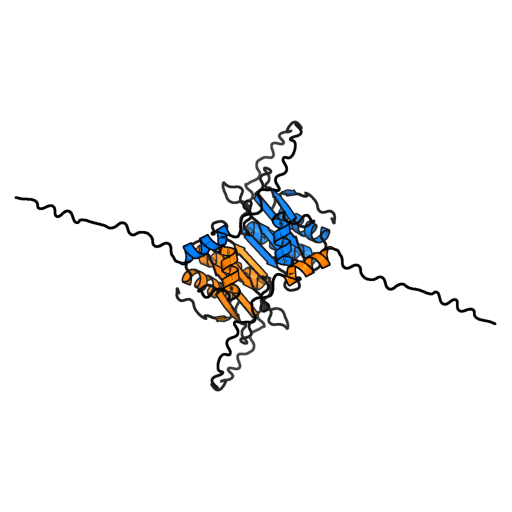O B C 1
ATOM 1513 O O . PRO B 1 33 ? 10.562 -12.172 11.094 1 37.03 33 PRO B O 1
ATOM 1516 N N . SER B 1 34 ? 12.562 -12.141 9.836 1 37.03 34 SER B N 1
ATOM 1517 C CA . SER B 1 34 ? 11.977 -12.414 8.531 1 37.03 34 SER B CA 1
ATOM 1518 C C . SER B 1 34 ? 11.461 -13.844 8.445 1 37.03 34 SER B C 1
ATOM 1520 O O . SER B 1 34 ? 12.148 -14.789 8.828 1 37.03 34 SER B O 1
ATOM 1522 N N . PRO B 1 35 ? 10.266 -14.156 8.117 1 31.38 35 PRO B N 1
ATOM 1523 C CA . PRO B 1 35 ? 9.641 -15.484 8.141 1 31.38 35 PRO B CA 1
ATOM 1524 C C . PRO B 1 35 ? 10.039 -16.344 6.945 1 31.38 35 PRO B C 1
ATOM 1526 O O . PRO B 1 35 ? 9.711 -17.531 6.902 1 31.38 35 PRO B O 1
ATOM 1529 N N . TRP B 1 36 ? 10.609 -15.906 5.832 1 34.47 36 TRP B N 1
ATOM 1530 C CA . TRP B 1 36 ? 10.594 -16.594 4.543 1 34.47 36 TRP B CA 1
ATOM 1531 C C . TRP B 1 36 ? 11.555 -17.766 4.539 1 34.47 36 TRP B C 1
ATOM 1533 O O . TRP B 1 36 ? 11.641 -18.5 3.555 1 34.47 36 TRP B O 1
ATOM 1543 N N . GLU B 1 37 ? 12.359 -18.141 5.355 1 32.66 37 GLU B N 1
ATOM 1544 C CA . GLU B 1 37 ? 13.359 -19.188 5.148 1 32.66 37 GLU B CA 1
ATOM 1545 C C . GLU B 1 37 ? 12.695 -20.547 4.988 1 32.66 37 GLU B C 1
ATOM 1547 O O . GLU B 1 37 ? 13.266 -21.453 4.367 1 32.66 37 GLU B O 1
ATOM 1552 N N . ALA B 1 38 ? 11.617 -20.812 5.523 1 37.62 38 ALA B N 1
ATOM 1553 C CA . ALA B 1 38 ? 11.289 -22.219 5.738 1 37.62 38 ALA B CA 1
ATOM 1554 C C . ALA B 1 38 ? 10.609 -22.812 4.508 1 37.62 38 ALA B C 1
ATOM 1556 O O . ALA B 1 38 ? 10.43 -24.031 4.422 1 37.62 38 ALA B O 1
ATOM 1557 N N . ARG B 1 39 ? 10.008 -22.094 3.57 1 36.47 39 ARG B N 1
ATOM 1558 C CA . ARG B 1 39 ? 9.07 -22.734 2.66 1 36.47 39 ARG B CA 1
ATOM 1559 C C . ARG B 1 39 ? 9.766 -23.188 1.38 1 36.47 39 ARG B C 1
ATOM 1561 O O . ARG B 1 39 ? 9.109 -23.484 0.381 1 36.47 39 ARG B O 1
ATOM 1568 N N . VAL B 1 40 ? 11.078 -23.141 1.214 1 34.28 40 VAL B N 1
ATOM 1569 C CA . VAL B 1 40 ? 11.672 -23.641 -0.02 1 34.28 40 VAL B CA 1
ATOM 1570 C C . VAL B 1 40 ? 11.68 -25.172 -0.006 1 34.28 40 VAL B C 1
ATOM 1572 O O . VAL B 1 40 ? 12.414 -25.797 0.765 1 34.28 40 VAL B O 1
ATOM 1575 N N . THR B 1 41 ? 10.562 -25.766 -0.32 1 30.28 41 THR B N 1
ATOM 1576 C CA . THR B 1 41 ? 10.641 -27.203 -0.542 1 30.28 41 THR B CA 1
ATOM 1577 C C . THR B 1 41 ? 11.602 -27.531 -1.683 1 30.28 41 THR B C 1
ATOM 1579 O O . THR B 1 41 ? 11.633 -26.812 -2.693 1 30.28 41 THR B O 1
ATOM 1582 N N . PRO B 1 42 ? 12.555 -28.375 -1.561 1 30.8 42 PRO B N 1
ATOM 1583 C CA . PRO B 1 42 ? 13.461 -28.812 -2.623 1 30.8 42 PRO B CA 1
ATOM 1584 C C . PRO B 1 42 ? 12.734 -29.5 -3.779 1 30.8 42 PRO B C 1
ATOM 1586 O O . PRO B 1 42 ? 12.031 -30.484 -3.576 1 30.8 42 PRO B O 1
ATOM 1589 N N . GLN B 1 43 ? 12.109 -28.938 -4.738 1 31.02 43 GLN B N 1
ATOM 1590 C CA . GLN B 1 43 ? 11.57 -29.609 -5.914 1 31.02 43 GLN B CA 1
ATOM 1591 C C . GLN B 1 43 ? 12.586 -30.562 -6.52 1 31.02 43 GLN B C 1
ATOM 1593 O O . GLN B 1 43 ? 13.742 -30.203 -6.746 1 31.02 43 GLN B O 1
ATOM 1598 N N . ALA B 1 44 ? 12.367 -31.859 -6.629 1 32.94 44 ALA B N 1
ATOM 1599 C CA . ALA B 1 44 ? 13.055 -32.906 -7.398 1 32.94 44 ALA B CA 1
ATOM 1600 C C . ALA B 1 44 ? 13.117 -32.531 -8.883 1 32.94 44 ALA B C 1
ATOM 1602 O O . ALA B 1 44 ? 12.086 -32.281 -9.508 1 32.94 44 ALA B O 1
ATOM 1603 N N . ALA B 1 45 ? 14.258 -32.094 -9.547 1 34.97 45 ALA B N 1
ATOM 1604 C CA . ALA B 1 45 ? 14.625 -31.828 -10.938 1 34.97 45 ALA B CA 1
ATOM 1605 C C . ALA B 1 45 ? 14.344 -33.062 -11.812 1 34.97 45 ALA B C 1
ATOM 1607 O O . ALA B 1 45 ? 15.078 -34.031 -11.766 1 34.97 45 ALA B O 1
ATOM 1608 N N . GLN B 1 46 ? 13.234 -33.469 -12.148 1 32.03 46 GLN B N 1
ATOM 1609 C CA . GLN B 1 46 ? 13.188 -34.438 -13.25 1 32.03 46 GLN B CA 1
ATOM 1610 C C . GLN B 1 46 ? 13.867 -33.875 -14.492 1 32.03 46 GLN B C 1
ATOM 1612 O O . GLN B 1 46 ? 13.656 -32.719 -14.852 1 32.03 46 GLN B O 1
ATOM 1617 N N . ALA B 1 47 ? 14.883 -34.594 -15.18 1 32.59 47 ALA B N 1
ATOM 1618 C CA . ALA B 1 47 ? 15.797 -34.375 -16.297 1 32.59 47 ALA B CA 1
ATOM 1619 C C . ALA B 1 47 ? 15.031 -34.125 -17.594 1 32.59 47 ALA B C 1
ATOM 1621 O O . ALA B 1 47 ? 14.797 -35.062 -18.359 1 32.59 47 ALA B O 1
ATOM 1622 N N . ALA B 1 48 ? 13.836 -33.719 -17.703 1 34.34 48 ALA B N 1
ATOM 1623 C CA . ALA B 1 48 ? 13.43 -33.594 -19.109 1 34.34 48 ALA B CA 1
ATOM 1624 C C . ALA B 1 48 ? 14.375 -32.688 -19.875 1 34.34 48 ALA B C 1
ATOM 1626 O O . ALA B 1 48 ? 14.961 -31.766 -19.312 1 34.34 48 ALA B O 1
ATOM 1627 N N . SER B 1 49 ? 14.938 -33.094 -21 1 33.59 49 SER B N 1
ATOM 1628 C CA . SER B 1 49 ? 15.805 -32.469 -21.984 1 33.59 49 SER B CA 1
ATOM 1629 C C . SER B 1 49 ? 15.289 -31.078 -22.344 1 33.59 49 SER B C 1
ATOM 1631 O O . SER B 1 49 ? 14.094 -30.906 -22.609 1 33.59 49 SER B O 1
ATOM 1633 N N . PRO B 1 50 ? 16 -30.062 -21.984 1 30.84 50 PRO B N 1
ATOM 1634 C CA . PRO B 1 50 ? 15.602 -28.656 -22.188 1 30.84 50 PRO B CA 1
ATOM 1635 C C . PRO B 1 50 ? 15.391 -28.312 -23.672 1 30.84 50 PRO B C 1
ATOM 1637 O O . PRO B 1 50 ? 16.328 -28.406 -24.453 1 30.84 50 PRO B O 1
ATOM 1640 N N . SER B 1 51 ? 14.414 -28.953 -24.359 1 34.22 51 SER B N 1
ATOM 1641 C CA . SER B 1 51 ? 14.281 -28.266 -25.641 1 34.22 51 SER B CA 1
ATOM 1642 C C . SER B 1 51 ? 14.43 -26.766 -25.484 1 34.22 51 SER B C 1
ATOM 1644 O O . SER B 1 51 ? 13.734 -26.156 -24.656 1 34.22 51 SER B O 1
ATOM 1646 N N . VAL B 1 52 ? 15.625 -26.328 -25.75 1 31.17 52 VAL B N 1
ATOM 1647 C CA . VAL B 1 52 ? 16.047 -24.922 -25.75 1 31.17 52 VAL B CA 1
ATOM 1648 C C . VAL B 1 52 ? 15.117 -24.109 -26.641 1 31.17 52 VAL B C 1
ATOM 1650 O O . VAL B 1 52 ? 15.219 -24.156 -27.859 1 31.17 52 VAL B O 1
ATOM 1653 N N . PHE B 1 53 ? 13.828 -24.188 -26.516 1 29.45 53 PHE B N 1
ATOM 1654 C CA . PHE B 1 53 ? 13.18 -23.094 -27.219 1 29.45 53 PHE B CA 1
ATOM 1655 C C . PHE B 1 53 ? 13.938 -21.781 -26.984 1 29.45 53 PHE B C 1
ATOM 1657 O O . PHE B 1 53 ? 14.172 -21.391 -25.844 1 29.45 53 PHE B O 1
ATOM 1664 N N . HIS B 1 54 ? 14.875 -21.531 -27.812 1 29.8 54 HIS B N 1
ATOM 1665 C CA . HIS B 1 54 ? 15.484 -20.219 -27.969 1 29.8 54 HIS B CA 1
ATOM 1666 C C . HIS B 1 54 ? 14.422 -19.125 -27.969 1 29.8 54 HIS B C 1
ATOM 1668 O O . HIS B 1 54 ? 13.812 -18.844 -29 1 29.8 54 HIS B O 1
ATOM 1674 N N . ALA B 1 55 ? 13.562 -19.078 -27.031 1 29.58 55 ALA B N 1
ATOM 1675 C CA . ALA B 1 55 ? 12.758 -17.859 -27.016 1 29.58 55 ALA B CA 1
ATOM 1676 C C . ALA B 1 55 ? 13.648 -16.609 -27.094 1 29.58 55 ALA B C 1
ATOM 1678 O O . ALA B 1 55 ? 14.602 -16.484 -26.312 1 29.58 55 ALA B O 1
ATOM 1679 N N . THR B 1 56 ? 13.852 -16.094 -28.141 1 31.42 56 THR B N 1
ATOM 1680 C CA . THR B 1 56 ? 14.398 -14.75 -28.312 1 31.42 56 THR B CA 1
ATOM 1681 C C . THR B 1 56 ? 14.055 -13.867 -27.109 1 31.42 56 THR B C 1
ATOM 1683 O O . THR B 1 56 ? 12.953 -13.945 -26.578 1 31.42 56 THR B O 1
ATOM 1686 N N . GLN B 1 57 ? 15 -13.648 -26.297 1 30.77 57 GLN B N 1
ATOM 1687 C CA . GLN B 1 57 ? 14.898 -12.844 -25.094 1 30.77 57 GLN B CA 1
ATOM 1688 C C . GLN B 1 57 ? 13.938 -11.68 -25.281 1 30.77 57 GLN B C 1
ATOM 1690 O O . GLN B 1 57 ? 14.172 -10.797 -26.109 1 30.77 57 GLN B O 1
ATOM 1695 N N . ALA B 1 58 ? 12.688 -11.805 -25.312 1 37.56 58 ALA B N 1
ATOM 1696 C CA . ALA B 1 58 ? 11.781 -10.664 -25.438 1 37.56 58 ALA B CA 1
ATOM 1697 C C . ALA B 1 58 ? 12.32 -9.453 -24.672 1 37.56 58 ALA B C 1
ATOM 1699 O O . ALA B 1 58 ? 13.055 -9.602 -23.703 1 37.56 58 ALA B O 1
ATOM 1700 N N . PRO B 1 59 ? 12.297 -8.227 -25.094 1 44.19 59 PRO B N 1
ATOM 1701 C CA . PRO B 1 59 ? 12.742 -7.043 -24.359 1 44.19 59 PRO B CA 1
ATOM 1702 C C . PRO B 1 59 ? 12.383 -7.098 -22.875 1 44.19 59 PRO B C 1
ATOM 1704 O O . PRO B 1 59 ? 11.43 -7.785 -22.484 1 44.19 59 PRO B O 1
ATOM 1707 N N . GLY B 1 60 ? 13.453 -6.922 -21.984 1 52.56 60 GLY B N 1
ATOM 1708 C CA . GLY B 1 60 ? 13.367 -7.023 -20.547 1 52.56 60 GLY B CA 1
ATOM 1709 C C . GLY B 1 60 ? 12.078 -6.465 -19.969 1 52.56 60 GLY B C 1
ATOM 1710 O O . GLY B 1 60 ? 11.438 -5.609 -20.594 1 52.56 60 GLY B O 1
ATOM 1711 N N . ASN B 1 61 ? 11.297 -7.195 -19.344 1 55.19 61 ASN B N 1
ATOM 1712 C CA . ASN B 1 61 ? 10.094 -6.734 -18.656 1 55.19 61 ASN B CA 1
ATOM 1713 C C . ASN B 1 61 ? 10.336 -5.418 -17.922 1 55.19 61 ASN B C 1
ATOM 1715 O O . ASN B 1 61 ? 11.133 -5.359 -16.984 1 55.19 61 ASN B O 1
ATOM 1719 N N . PRO B 1 62 ? 9.852 -4.391 -18.516 1 60.97 62 PRO B N 1
ATOM 1720 C CA . PRO B 1 62 ? 10.125 -3.088 -17.891 1 60.97 62 PRO B CA 1
ATOM 1721 C C . PRO B 1 62 ? 9.672 -3.021 -16.438 1 60.97 62 PRO B C 1
ATOM 1723 O O . PRO B 1 62 ? 10.023 -2.08 -15.719 1 60.97 62 PRO B O 1
ATOM 1726 N N . TRP B 1 63 ? 8.938 -4.02 -16.031 1 60.88 63 TRP B N 1
ATOM 1727 C CA . TRP B 1 63 ? 8.438 -4.023 -14.656 1 60.88 63 TRP B CA 1
ATOM 1728 C C . TRP B 1 63 ? 9.477 -4.594 -13.695 1 60.88 63 TRP B C 1
ATOM 1730 O O . TRP B 1 63 ? 9.281 -4.582 -12.477 1 60.88 63 TRP B O 1
ATOM 1740 N N . LEU B 1 64 ? 10.516 -5.027 -14.219 1 68.88 64 LEU B N 1
ATOM 1741 C CA . LEU B 1 64 ? 11.617 -5.551 -13.422 1 68.88 64 LEU B CA 1
ATOM 1742 C C . LEU B 1 64 ? 12.805 -4.594 -13.453 1 68.88 64 LEU B C 1
ATOM 1744 O O . LEU B 1 64 ? 13.07 -3.953 -14.469 1 68.88 64 LEU B O 1
ATOM 1748 N N . ALA B 1 65 ? 13.453 -4.383 -12.258 1 66.69 65 ALA B N 1
ATOM 1749 C CA . ALA B 1 65 ? 14.594 -3.477 -12.188 1 66.69 65 ALA B CA 1
ATOM 1750 C C . ALA B 1 65 ? 15.703 -3.916 -13.141 1 66.69 65 ALA B C 1
ATOM 1752 O O . ALA B 1 65 ? 15.922 -5.113 -13.344 1 66.69 65 ALA B O 1
ATOM 1753 N N . PRO B 1 66 ? 16.297 -2.924 -13.758 1 57.41 66 PRO B N 1
ATOM 1754 C CA . PRO B 1 66 ? 17.391 -3.262 -14.68 1 57.41 66 PRO B CA 1
ATOM 1755 C C . PRO B 1 66 ? 18.531 -4.004 -13.984 1 57.41 66 PRO B C 1
ATOM 1757 O O . PRO B 1 66 ? 18.906 -3.666 -12.859 1 57.41 66 PRO B O 1
ATOM 1760 N N . GLY B 1 67 ? 18.984 -5.129 -14.664 1 60.91 67 GLY B N 1
ATOM 1761 C CA . GLY B 1 67 ? 20.156 -5.875 -14.242 1 60.91 67 GLY B CA 1
ATOM 1762 C C . GLY B 1 67 ? 19.859 -6.914 -13.18 1 60.91 67 GLY B C 1
ATOM 1763 O O . GLY B 1 67 ? 20.594 -7.891 -13.031 1 60.91 67 GLY B O 1
ATOM 1764 N N . ARG B 1 68 ? 18.875 -6.414 -12.25 1 62.91 68 ARG B N 1
ATOM 1765 C CA . ARG B 1 68 ? 18.5 -7.426 -11.266 1 62.91 68 ARG B CA 1
ATOM 1766 C C . ARG B 1 68 ? 17.031 -7.77 -11.359 1 62.91 68 ARG B C 1
ATOM 1768 O O . ARG B 1 68 ? 16.188 -6.891 -11.602 1 62.91 68 ARG B O 1
ATOM 1775 N N . PRO B 1 69 ? 16.688 -8.961 -11.414 1 69.94 69 PRO B N 1
ATOM 1776 C CA . PRO B 1 69 ? 15.281 -9.375 -11.484 1 69.94 69 PRO B CA 1
ATOM 1777 C C . PRO B 1 69 ? 14.5 -9.023 -10.219 1 69.94 69 PRO B C 1
ATOM 1779 O O . PRO B 1 69 ? 14.336 -9.867 -9.336 1 69.94 69 PRO B O 1
ATOM 1782 N N . MET B 1 70 ? 14.312 -7.73 -10.055 1 84.25 70 MET B N 1
ATOM 1783 C CA . MET B 1 70 ? 13.531 -7.297 -8.898 1 84.25 70 MET B CA 1
ATOM 1784 C C . MET B 1 70 ? 12.242 -6.617 -9.344 1 84.25 70 MET B C 1
ATOM 1786 O O . MET B 1 70 ? 12.227 -5.895 -10.344 1 84.25 70 MET B O 1
ATOM 1790 N N . LEU B 1 71 ? 11.281 -6.934 -8.672 1 92.12 71 LEU B N 1
ATOM 1791 C CA . LEU B 1 71 ? 10 -6.293 -8.914 1 92.12 71 LEU B CA 1
ATOM 1792 C C . LEU B 1 71 ? 10.062 -4.801 -8.609 1 92.12 71 LEU B C 1
ATOM 1794 O O . LEU B 1 71 ? 10.531 -4.402 -7.535 1 92.12 71 LEU B O 1
ATOM 1798 N N . THR B 1 72 ? 9.703 -3.982 -9.555 1 93.06 72 THR B N 1
ATOM 1799 C CA . THR B 1 72 ? 9.695 -2.545 -9.305 1 93.06 72 THR B CA 1
ATOM 1800 C C . THR B 1 72 ? 8.469 -2.143 -8.492 1 93.06 72 THR B C 1
ATOM 1802 O O . THR B 1 72 ? 7.477 -2.869 -8.453 1 93.06 72 THR B O 1
ATOM 1805 N N . LEU B 1 73 ? 8.539 -1.006 -7.855 1 95.94 73 LEU B N 1
ATOM 1806 C CA . LEU B 1 73 ? 7.398 -0.465 -7.133 1 95.94 73 LEU B CA 1
ATOM 1807 C C . LEU B 1 73 ? 6.234 -0.196 -8.078 1 95.94 73 LEU B C 1
ATOM 1809 O O . LEU B 1 73 ? 5.07 -0.395 -7.715 1 95.94 73 LEU B O 1
ATOM 1813 N N . GLU B 1 74 ? 6.488 0.291 -9.258 1 94.25 74 GLU B N 1
ATOM 1814 C CA . GLU B 1 74 ? 5.461 0.553 -10.266 1 94.25 74 GLU B CA 1
ATOM 1815 C C . GLU B 1 74 ? 4.715 -0.724 -10.641 1 94.25 74 GLU B C 1
ATOM 1817 O O . GLU B 1 74 ? 3.49 -0.718 -10.773 1 94.25 74 GLU B O 1
ATOM 1822 N N . ALA B 1 75 ? 5.469 -1.788 -10.852 1 95.06 75 ALA B N 1
ATOM 1823 C CA . ALA B 1 75 ? 4.844 -3.072 -11.164 1 95.06 75 ALA B CA 1
ATOM 1824 C C . ALA B 1 75 ? 3.939 -3.527 -10.016 1 95.06 75 ALA B C 1
ATOM 1826 O O . ALA B 1 75 ? 2.809 -3.963 -10.25 1 95.06 75 ALA B O 1
ATOM 1827 N N . ALA B 1 76 ? 4.469 -3.422 -8.844 1 98.31 76 ALA B N 1
ATOM 1828 C CA . ALA B 1 76 ? 3.705 -3.822 -7.66 1 98.31 76 ALA B CA 1
ATOM 1829 C C . ALA B 1 76 ? 2.43 -2.996 -7.527 1 98.31 76 ALA B C 1
ATOM 1831 O O . ALA B 1 76 ? 1.372 -3.527 -7.184 1 98.31 76 ALA B O 1
ATOM 1832 N N . ASP B 1 77 ? 2.545 -1.729 -7.742 1 98.12 77 ASP B N 1
ATOM 1833 C CA . ASP B 1 77 ? 1.393 -0.835 -7.691 1 98.12 77 ASP B CA 1
ATOM 1834 C C . ASP B 1 77 ? 0.352 -1.224 -8.742 1 98.12 77 ASP B C 1
ATOM 1836 O O . ASP B 1 77 ? -0.843 -1.281 -8.445 1 98.12 77 ASP B O 1
ATOM 1840 N N . GLU B 1 78 ? 0.803 -1.468 -9.922 1 97.12 78 GLU B N 1
ATOM 1841 C CA . GLU B 1 78 ? -0.089 -1.904 -10.992 1 97.12 78 GLU B CA 1
ATOM 1842 C C . GLU B 1 78 ? -0.757 -3.232 -10.648 1 97.12 78 GLU B C 1
ATOM 1844 O O . GLU B 1 78 ? -1.967 -3.389 -10.828 1 97.12 78 GLU B O 1
ATOM 1849 N N . MET B 1 79 ? 0.008 -4.1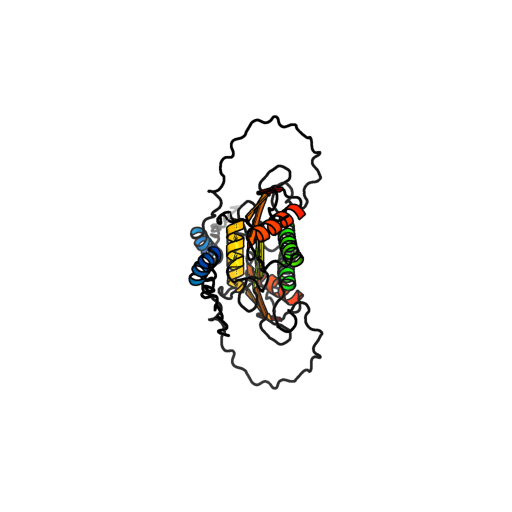68 -10.195 1 98.44 79 MET B N 1
ATOM 1850 C CA . MET B 1 79 ? -0.549 -5.457 -9.789 1 98.44 79 MET B CA 1
ATOM 1851 C C . MET B 1 79 ? -1.68 -5.266 -8.781 1 98.44 79 MET B C 1
ATOM 1853 O O . MET B 1 79 ? -2.758 -5.844 -8.938 1 98.44 79 MET B O 1
ATOM 1857 N N . SER B 1 80 ? -1.369 -4.438 -7.773 1 98.81 80 SER B N 1
ATOM 1858 C CA . SER B 1 80 ? -2.369 -4.215 -6.734 1 98.81 80 SER B CA 1
ATOM 1859 C C . SER B 1 80 ? -3.625 -3.566 -7.305 1 98.81 80 SER B C 1
ATOM 1861 O O . SER B 1 80 ? -4.742 -3.938 -6.938 1 98.81 80 SER B O 1
ATOM 1863 N N . SER B 1 81 ? -3.496 -2.633 -8.188 1 98.25 81 SER B N 1
ATOM 1864 C CA . SER B 1 81 ? -4.633 -1.952 -8.797 1 98.25 81 SER B CA 1
ATOM 1865 C C . SER B 1 81 ? -5.445 -2.906 -9.664 1 98.25 81 SER B C 1
ATOM 1867 O O . SER B 1 81 ? -6.676 -2.85 -9.68 1 98.25 81 SER B O 1
ATOM 1869 N N . VAL B 1 82 ? -4.809 -3.775 -10.383 1 98.44 82 VAL B N 1
ATOM 1870 C CA . VAL B 1 82 ? -5.496 -4.738 -11.242 1 98.44 82 VAL B CA 1
ATOM 1871 C C . VAL B 1 82 ? -6.297 -5.715 -10.383 1 98.44 82 VAL B C 1
ATOM 1873 O O . VAL B 1 82 ? -7.438 -6.043 -10.711 1 98.44 82 VAL B O 1
ATOM 1876 N N . ALA B 1 83 ? -5.684 -6.18 -9.273 1 98.81 83 ALA B N 1
ATOM 1877 C CA . ALA B 1 83 ? -6.406 -7.082 -8.375 1 98.81 83 ALA B CA 1
ATOM 1878 C C . ALA B 1 83 ? -7.688 -6.434 -7.863 1 98.81 83 ALA B C 1
ATOM 1880 O O . ALA B 1 83 ? -8.75 -7.066 -7.844 1 98.81 83 ALA B O 1
ATOM 1881 N N . LEU B 1 84 ? -7.586 -5.219 -7.477 1 98.5 84 LEU B N 1
ATOM 1882 C CA . LEU B 1 84 ? -8.734 -4.484 -6.961 1 98.5 84 LEU B CA 1
ATOM 1883 C C . LEU B 1 84 ? -9.797 -4.316 -8.039 1 98.5 84 LEU B C 1
ATOM 1885 O O . LEU B 1 84 ? -10.992 -4.492 -7.777 1 98.5 84 LEU B O 1
ATOM 1889 N N . ARG B 1 85 ? -9.352 -3.916 -9.234 1 98.19 85 ARG B N 1
ATOM 1890 C CA . ARG B 1 85 ? -10.281 -3.75 -10.352 1 98.19 85 ARG B CA 1
ATOM 1891 C C . ARG B 1 85 ? -10.977 -5.066 -10.68 1 98.19 85 ARG B C 1
ATOM 1893 O O . ARG B 1 85 ? -12.164 -5.086 -10.992 1 98.19 85 ARG B O 1
ATOM 1900 N N . GLU B 1 86 ? -10.18 -6.137 -10.648 1 97.69 86 GLU B N 1
ATOM 1901 C CA . GLU B 1 86 ? -10.727 -7.457 -10.938 1 97.69 86 GLU B CA 1
ATOM 1902 C C . GLU B 1 86 ? -11.82 -7.832 -9.938 1 97.69 86 GLU B C 1
ATOM 1904 O O . GLU B 1 86 ? -12.891 -8.297 -10.328 1 97.69 86 GLU B O 1
ATOM 1909 N N . ALA B 1 87 ? -11.57 -7.676 -8.648 1 98.19 87 ALA B N 1
ATOM 1910 C CA . ALA B 1 87 ? -12.555 -7.961 -7.613 1 98.19 87 ALA B CA 1
ATOM 1911 C C . ALA B 1 87 ? -13.82 -7.133 -7.816 1 98.19 87 ALA B C 1
ATOM 1913 O O . ALA B 1 87 ? -14.938 -7.652 -7.703 1 98.19 87 ALA B O 1
ATOM 1914 N N . THR B 1 88 ? -13.641 -5.906 -8.133 1 97.12 88 THR B N 1
ATOM 1915 C CA . THR B 1 88 ? -14.766 -5.008 -8.359 1 97.12 88 THR B CA 1
ATOM 1916 C C . THR B 1 88 ? -15.57 -5.441 -9.586 1 97.12 88 THR B C 1
ATOM 1918 O O . THR B 1 88 ? -16.797 -5.484 -9.547 1 97.12 88 THR B O 1
ATOM 1921 N N . ALA B 1 89 ? -14.891 -5.758 -10.641 1 96.62 89 ALA B N 1
ATOM 1922 C CA . ALA B 1 89 ? -15.523 -6.141 -11.898 1 96.62 89 ALA B CA 1
ATOM 1923 C C . ALA B 1 89 ? -16.391 -7.379 -11.719 1 96.62 89 ALA B C 1
ATOM 1925 O O . ALA B 1 89 ? -17.453 -7.496 -12.336 1 96.62 89 ALA B O 1
ATOM 1926 N N . TYR B 1 90 ? -16 -8.281 -10.852 1 96.94 90 TYR B N 1
ATOM 1927 C CA . TYR B 1 90 ? -16.719 -9.539 -10.664 1 96.94 90 TYR B CA 1
ATOM 1928 C C . TYR B 1 90 ? -17.688 -9.445 -9.508 1 96.94 90 TYR B C 1
ATOM 1930 O O . TYR B 1 90 ? -18.422 -10.398 -9.219 1 96.94 90 TYR B O 1
ATOM 1938 N N . GLY B 1 91 ? -17.656 -8.32 -8.789 1 96.81 91 GLY B N 1
ATOM 1939 C CA . GLY B 1 91 ? -18.578 -8.141 -7.668 1 96.81 91 GLY B CA 1
ATOM 1940 C C . GLY B 1 91 ? -18.203 -8.969 -6.457 1 96.81 91 GLY B C 1
ATOM 1941 O O . GLY B 1 91 ? -19.078 -9.422 -5.715 1 96.81 91 GLY B O 1
ATOM 1942 N N . PHE B 1 92 ? -16.922 -9.289 -6.297 1 97.31 92 PHE B N 1
ATOM 1943 C CA . PHE B 1 92 ? -16.453 -10.016 -5.117 1 97.31 92 PHE B CA 1
ATOM 1944 C C . PHE B 1 92 ? -16.531 -9.133 -3.879 1 97.31 92 PHE B C 1
ATOM 1946 O O . PHE B 1 92 ? -16.641 -7.906 -3.988 1 97.31 92 PHE B O 1
ATOM 1953 N N . ASN B 1 93 ? -16.5 -9.727 -2.664 1 97.5 93 ASN B N 1
ATOM 1954 C CA . ASN B 1 93 ? -16.391 -8.961 -1.426 1 97.5 93 ASN B CA 1
ATOM 1955 C C . ASN B 1 93 ? -15.141 -8.094 -1.417 1 97.5 93 ASN B C 1
ATOM 1957 O O . ASN B 1 93 ? -14.164 -8.391 -2.109 1 97.5 93 ASN B O 1
ATOM 1961 N N . PRO B 1 94 ? -15.086 -7.027 -0.646 1 97.69 94 PRO B N 1
ATOM 1962 C CA . PRO B 1 94 ? -13.922 -6.148 -0.573 1 97.69 94 PRO B CA 1
ATOM 1963 C C . PRO B 1 94 ? -12.648 -6.887 -0.151 1 97.69 94 PRO B C 1
ATOM 1965 O O . PRO B 1 94 ? -12.703 -7.762 0.717 1 97.69 94 PRO B O 1
ATOM 1968 N N . ILE B 1 95 ? -11.57 -6.48 -0.771 1 98.44 95 ILE B N 1
ATOM 1969 C CA . ILE B 1 95 ? -10.344 -7.234 -0.543 1 98.44 95 ILE B CA 1
ATOM 1970 C C . ILE B 1 95 ? -9.219 -6.281 -0.144 1 98.44 95 ILE B C 1
ATOM 1972 O O . ILE B 1 95 ? -9.336 -5.062 -0.312 1 98.44 95 ILE B O 1
ATOM 1976 N N . SER B 1 96 ? -8.141 -6.871 0.412 1 98.69 96 SER B N 1
ATOM 1977 C CA . SER B 1 96 ? -6.801 -6.301 0.514 1 98.69 96 SER B CA 1
ATOM 1978 C C . SER B 1 96 ? -5.812 -7.039 -0.383 1 98.69 96 SER B C 1
ATOM 1980 O O . SER B 1 96 ? -5.949 -8.242 -0.605 1 98.69 96 SER B O 1
ATOM 1982 N N . VAL B 1 97 ? -4.859 -6.309 -0.876 1 98.88 97 VAL B N 1
ATOM 1983 C CA . VAL B 1 97 ? -3.816 -6.855 -1.737 1 98.88 97 VAL B CA 1
ATOM 1984 C C . VAL B 1 97 ? -2.443 -6.484 -1.182 1 98.88 97 VAL B C 1
ATOM 1986 O O . VAL B 1 97 ? -2.189 -5.324 -0.856 1 98.88 97 VAL B O 1
ATOM 1989 N N . CYS B 1 98 ? -1.618 -7.422 -1.062 1 98.81 98 CYS B N 1
ATOM 1990 C CA . CYS B 1 98 ? -0.244 -7.215 -0.619 1 98.81 98 CYS B CA 1
ATOM 1991 C C . CYS B 1 98 ? 0.746 -7.773 -1.635 1 98.81 98 CYS B C 1
ATOM 1993 O O . CYS B 1 98 ? 0.648 -8.938 -2.031 1 98.81 98 CYS B O 1
ATOM 1995 N N . VAL B 1 99 ? 1.688 -6.988 -2.033 1 98.75 99 VAL B N 1
ATOM 1996 C CA . VAL B 1 99 ? 2.74 -7.414 -2.951 1 98.75 99 VAL B CA 1
ATOM 1997 C C . VAL B 1 99 ? 4.098 -7.316 -2.262 1 98.75 99 VAL B C 1
ATOM 1999 O O . VAL B 1 99 ? 4.449 -6.266 -1.714 1 98.75 99 VAL B O 1
ATOM 2002 N N . LEU B 1 100 ? 4.812 -8.336 -2.307 1 97.12 100 LEU B N 1
ATOM 2003 C CA . LEU B 1 100 ? 6.141 -8.422 -1.708 1 97.12 100 LEU B CA 1
ATOM 2004 C C . LEU B 1 100 ? 7.215 -8.531 -2.783 1 97.12 100 LEU B C 1
ATOM 2006 O O . LEU B 1 100 ? 6.977 -9.102 -3.852 1 97.12 100 LEU B O 1
ATOM 2010 N N . ASP B 1 101 ? 8.406 -8.031 -2.438 1 93.5 101 ASP B N 1
ATOM 2011 C CA . ASP B 1 101 ? 9.555 -8.367 -3.283 1 93.5 101 ASP B CA 1
ATOM 2012 C C . ASP B 1 101 ? 10.125 -9.734 -2.924 1 93.5 101 ASP B C 1
ATOM 2014 O O . ASP B 1 101 ? 9.57 -10.438 -2.076 1 93.5 101 ASP B O 1
ATOM 2018 N N . ALA B 1 102 ? 11.195 -10.094 -3.627 1 91.38 102 ALA B N 1
ATOM 2019 C CA . ALA B 1 102 ? 11.758 -11.43 -3.457 1 91.38 102 ALA B CA 1
ATOM 2020 C C . ALA B 1 102 ? 12.328 -11.609 -2.053 1 91.38 102 ALA B C 1
ATOM 2022 O O . ALA B 1 102 ? 12.469 -12.734 -1.571 1 91.38 102 ALA B O 1
ATOM 2023 N N . GLY B 1 103 ? 12.648 -10.531 -1.417 1 88.69 103 GLY B N 1
ATOM 2024 C CA . GLY B 1 103 ? 13.203 -10.578 -0.071 1 88.69 103 GLY B CA 1
ATOM 2025 C C . GLY B 1 103 ? 12.141 -10.578 1.01 1 88.69 103 GLY B C 1
ATOM 2026 O O . GLY B 1 103 ? 12.453 -10.68 2.197 1 88.69 103 GLY B O 1
ATOM 2027 N N . GLY B 1 104 ? 10.898 -10.383 0.642 1 92 104 GLY B N 1
ATOM 2028 C CA . GLY B 1 104 ? 9.812 -10.414 1.608 1 92 104 GLY B CA 1
ATOM 2029 C C . GLY B 1 104 ? 9.375 -9.031 2.055 1 92 104 GLY B C 1
ATOM 2030 O O . GLY B 1 104 ? 8.5 -8.891 2.908 1 92 104 GLY B O 1
ATOM 2031 N N . ARG B 1 105 ? 9.945 -8.023 1.487 1 93 105 ARG B N 1
ATOM 2032 C CA . ARG B 1 105 ? 9.555 -6.648 1.787 1 93 105 ARG B CA 1
ATOM 2033 C C . ARG B 1 105 ? 8.219 -6.305 1.139 1 93 105 ARG B C 1
ATOM 2035 O O . ARG B 1 105 ? 8 -6.605 -0.036 1 93 105 ARG B O 1
ATOM 2042 N N . VAL B 1 106 ? 7.391 -5.633 1.993 1 97.38 106 VAL B N 1
ATOM 2043 C CA . VAL B 1 106 ? 6.152 -5.137 1.406 1 97.38 106 VAL B CA 1
ATOM 2044 C C . VAL B 1 106 ? 6.453 -3.971 0.47 1 97.38 106 VAL B C 1
ATOM 2046 O O . VAL B 1 106 ? 6.973 -2.939 0.901 1 97.38 106 VAL B O 1
ATOM 2049 N N . LEU B 1 107 ? 6.145 -4.137 -0.746 1 97.94 107 LEU B N 1
ATOM 2050 C CA . LEU B 1 107 ? 6.25 -3.039 -1.702 1 97.94 107 LEU B CA 1
ATOM 2051 C C . LEU B 1 107 ? 4.969 -2.213 -1.722 1 97.94 107 LEU B C 1
ATOM 2053 O O . LEU B 1 107 ? 5.02 -0.98 -1.729 1 97.94 107 LEU B O 1
ATOM 2057 N N . VAL B 1 108 ? 3.857 -2.967 -1.735 1 98.75 108 VAL B N 1
ATOM 2058 C CA . VAL B 1 108 ? 2.561 -2.301 -1.798 1 98.75 108 VAL B CA 1
ATOM 2059 C C . VAL B 1 108 ? 1.534 -3.092 -0.99 1 98.75 108 VAL B C 1
ATOM 2061 O O . VAL B 1 108 ? 1.491 -4.324 -1.062 1 98.75 108 VAL B O 1
ATOM 2064 N N . LEU B 1 109 ? 0.807 -2.42 -0.251 1 98.81 109 LEU B N 1
ATOM 2065 C CA . LEU B 1 109 ? -0.416 -2.912 0.374 1 98.81 109 LEU B CA 1
ATOM 2066 C C . LEU B 1 109 ? -1.575 -1.951 0.13 1 98.81 109 LEU B C 1
ATOM 2068 O O . LEU B 1 109 ? -1.458 -0.751 0.388 1 98.81 109 LEU B O 1
ATOM 2072 N N . LYS B 1 110 ? -2.646 -2.387 -0.429 1 98.81 110 LYS B N 1
ATOM 2073 C CA . LYS B 1 110 ? -3.871 -1.615 -0.614 1 98.81 110 LYS B CA 1
ATOM 2074 C C . LYS B 1 110 ? -5.074 -2.346 -0.026 1 98.81 110 LYS B C 1
ATOM 2076 O O . LYS B 1 110 ? -5.207 -3.562 -0.183 1 98.81 110 LYS B O 1
ATOM 2081 N N . THR B 1 111 ? -5.887 -1.652 0.653 1 98.31 111 THR B N 1
ATOM 2082 C CA . THR B 1 111 ? -7.086 -2.205 1.271 1 98.31 111 THR B CA 1
ATOM 2083 C C . THR B 1 111 ? -8.32 -1.426 0.842 1 98.31 111 THR B C 1
ATOM 2085 O O . THR B 1 111 ? -8.375 -0.202 0.987 1 98.31 111 THR B O 1
ATOM 2088 N N . MET B 1 112 ? -9.312 -2.164 0.369 1 97.06 112 MET B N 1
ATOM 2089 C CA . MET B 1 112 ? -10.594 -1.532 0.087 1 97.06 112 MET B CA 1
ATOM 2090 C C . MET B 1 112 ? -11.305 -1.131 1.379 1 97.06 112 MET B C 1
ATOM 2092 O O . MET B 1 112 ? -11.297 -1.884 2.354 1 97.06 112 MET B O 1
ATOM 2096 N N . PRO B 1 113 ? -11.867 0.062 1.525 1 89.94 113 PRO B N 1
ATOM 2097 C CA . PRO B 1 113 ? -12.484 0.566 2.752 1 89.94 113 PRO B CA 1
ATOM 2098 C C . PRO B 1 113 ? -13.516 -0.4 3.332 1 89.94 113 PRO B C 1
ATOM 2100 O O . PRO B 1 113 ? -13.672 -0.481 4.555 1 89.94 113 PRO B O 1
ATOM 2103 N N . ALA B 1 114 ? -14.25 -1.138 2.758 1 87.5 114 ALA B N 1
ATOM 2104 C CA . ALA B 1 114 ? -15.32 -1.99 3.262 1 87.5 114 ALA B CA 1
ATOM 2105 C C . ALA B 1 114 ? -14.812 -3.395 3.57 1 87.5 114 ALA B C 1
ATOM 2107 O O . ALA B 1 114 ? -15.586 -4.281 3.934 1 87.5 114 ALA B O 1
ATOM 2108 N N . SER B 1 115 ? -13.516 -3.482 3.543 1 92.56 115 SER B N 1
ATOM 2109 C CA . SER B 1 115 ? -12.93 -4.777 3.881 1 92.56 115 SER B CA 1
ATOM 2110 C C . SER B 1 115 ? -12.914 -5 5.387 1 92.56 115 SER B C 1
ATOM 2112 O O . SER B 1 115 ? -12.93 -4.043 6.164 1 92.56 115 SER B O 1
ATOM 2114 N N . SER B 1 116 ? -12.93 -6.223 5.801 1 86.31 116 SER B N 1
ATOM 2115 C CA . SER B 1 116 ? -12.852 -6.551 7.219 1 86.31 116 SER B CA 1
ATOM 2116 C C . SER B 1 116 ? -11.516 -6.121 7.82 1 86.31 116 SER B C 1
ATOM 2118 O O . SER B 1 116 ? -10.547 -5.91 7.094 1 86.31 116 SER B O 1
ATOM 2120 N N . GLY B 1 117 ? -11.43 -5.949 9.102 1 84.56 117 GLY B N 1
ATOM 2121 C CA . GLY B 1 117 ? -10.289 -5.387 9.805 1 84.56 117 GLY B CA 1
ATOM 2122 C C . GLY B 1 117 ? -9.031 -6.227 9.672 1 84.56 117 GLY B C 1
ATOM 2123 O O . GLY B 1 117 ? -7.918 -5.715 9.789 1 84.56 117 GLY B O 1
ATOM 2124 N N . LEU B 1 118 ? -9.141 -7.523 9.352 1 88.81 118 LEU B N 1
ATOM 2125 C CA . LEU B 1 118 ? -7.961 -8.383 9.344 1 88.81 118 LEU B CA 1
ATOM 2126 C C . LEU B 1 118 ? -7.535 -8.711 7.914 1 88.81 118 LEU B C 1
ATOM 2128 O O . LEU B 1 118 ? -6.555 -9.422 7.699 1 88.81 118 LEU B O 1
ATOM 2132 N N . THR B 1 119 ? -8.164 -8.164 7.004 1 94.88 119 THR B N 1
ATOM 2133 C CA . THR B 1 119 ? -7.949 -8.547 5.613 1 94.88 119 THR B CA 1
ATOM 2134 C C . THR B 1 119 ? -6.539 -8.18 5.16 1 94.88 119 THR B C 1
ATOM 2136 O O . THR B 1 119 ? -5.902 -8.93 4.422 1 94.88 119 THR B O 1
ATOM 2139 N N . ALA B 1 120 ? -6.035 -7.059 5.613 1 96.81 120 ALA B N 1
ATOM 2140 C CA . ALA B 1 120 ? -4.68 -6.648 5.254 1 96.81 120 ALA B CA 1
ATOM 2141 C C . ALA B 1 120 ? -3.643 -7.613 5.816 1 96.81 120 ALA B C 1
ATOM 2143 O O . ALA B 1 120 ? -2.717 -8.023 5.113 1 96.81 120 ALA B O 1
ATOM 2144 N N . ASP B 1 121 ? -3.803 -7.988 7.07 1 92.69 121 ASP B N 1
ATOM 2145 C CA . ASP B 1 121 ? -2.896 -8.93 7.719 1 92.69 121 ASP B CA 1
ATOM 2146 C C . ASP B 1 121 ? -2.918 -10.289 7.016 1 92.69 121 ASP B C 1
ATOM 2148 O O . ASP B 1 121 ? -1.871 -10.906 6.812 1 92.69 121 ASP B O 1
ATOM 2152 N N . PHE B 1 122 ? -4.062 -10.68 6.672 1 94.44 122 PHE B N 1
ATOM 2153 C CA . PHE B 1 122 ? -4.195 -11.977 6.023 1 94.44 122 PHE B CA 1
ATOM 2154 C C . PHE B 1 122 ? -3.611 -11.945 4.617 1 94.44 122 PHE B C 1
ATOM 2156 O O . PHE B 1 122 ? -2.996 -12.914 4.172 1 94.44 122 PHE B O 1
ATOM 2163 N N . ALA B 1 123 ? -3.846 -10.859 3.887 1 97.94 123 ALA B N 1
ATOM 2164 C CA . ALA B 1 123 ? -3.225 -10.711 2.574 1 97.94 123 ALA B CA 1
ATOM 2165 C C . ALA B 1 123 ? -1.704 -10.805 2.672 1 97.94 123 ALA B C 1
ATOM 2167 O O . ALA B 1 123 ? -1.064 -11.477 1.859 1 97.94 123 ALA B O 1
ATOM 2168 N N . HIS B 1 124 ? -1.173 -10.141 3.645 1 97 124 HIS B N 1
ATOM 2169 C CA . HIS B 1 124 ? 0.268 -10.211 3.859 1 97 124 HIS B CA 1
ATOM 2170 C C . HIS B 1 124 ? 0.709 -11.633 4.184 1 97 124 HIS B C 1
ATOM 2172 O O . HIS B 1 124 ? 1.725 -12.109 3.668 1 97 124 HIS B O 1
ATOM 2178 N N . ALA B 1 125 ? -0.032 -12.297 5.043 1 94.88 125 ALA B N 1
ATOM 2179 C CA . ALA B 1 125 ? 0.288 -13.672 5.406 1 94.88 125 ALA B CA 1
ATOM 2180 C C . ALA B 1 125 ? 0.27 -14.586 4.18 1 94.88 125 ALA B C 1
ATOM 2182 O O . ALA B 1 125 ? 1.144 -15.438 4.023 1 94.88 125 ALA B O 1
ATOM 2183 N N . LYS B 1 126 ? -0.702 -14.398 3.344 1 96 126 LYS B N 1
ATOM 2184 C CA . LYS B 1 126 ? -0.813 -15.203 2.133 1 96 126 LYS B CA 1
ATOM 2185 C C . LYS B 1 126 ? 0.346 -14.93 1.179 1 96 126 LYS B C 1
ATOM 2187 O O . LYS B 1 126 ? 0.899 -15.852 0.582 1 96 126 LYS B O 1
ATOM 2192 N N . ALA B 1 127 ? 0.672 -13.711 1.089 1 97.31 127 ALA B N 1
ATOM 2193 C CA . ALA B 1 127 ? 1.796 -13.359 0.226 1 97.31 127 ALA B CA 1
ATOM 2194 C C . ALA B 1 127 ? 3.1 -13.953 0.749 1 97.31 127 ALA B C 1
ATOM 2196 O O . ALA B 1 127 ? 3.973 -14.336 -0.034 1 97.31 127 ALA B O 1
ATOM 2197 N N . SER B 1 128 ? 3.209 -14.031 2.023 1 94 128 SER B N 1
ATOM 2198 C CA . SER B 1 128 ? 4.445 -14.477 2.664 1 94 128 SER B CA 1
ATOM 2199 C C . SER B 1 128 ? 4.496 -15.992 2.771 1 94 128 SER B C 1
ATOM 2201 O O . SER B 1 128 ? 5.422 -16.547 3.367 1 94 128 SER B O 1
ATOM 2203 N N . ALA B 1 129 ? 3.559 -16.609 2.303 1 83.88 129 ALA B N 1
ATOM 2204 C CA . ALA B 1 129 ? 3.441 -18.062 2.348 1 83.88 129 ALA B CA 1
ATOM 2205 C C . ALA B 1 129 ? 3.299 -18.547 3.785 1 83.88 129 ALA B C 1
ATOM 2207 O O . ALA B 1 129 ? 3.717 -19.672 4.109 1 83.88 129 ALA B O 1
ATOM 2208 N N . LEU B 1 130 ? 2.869 -17.766 4.59 1 77.56 130 LEU B N 1
ATOM 2209 C CA . LEU B 1 130 ? 2.641 -18.156 5.98 1 77.56 130 LEU B CA 1
ATOM 2210 C C . LEU B 1 130 ? 1.241 -18.734 6.164 1 77.56 130 LEU B C 1
ATOM 2212 O O . LEU B 1 130 ? 0.966 -19.391 7.16 1 77.56 130 LEU B O 1
ATOM 2216 N N . ALA B 1 131 ? 0.378 -18.422 5.203 1 75.31 131 ALA B N 1
ATOM 2217 C CA . ALA B 1 131 ? -0.983 -18.953 5.211 1 75.31 131 ALA B CA 1
ATOM 2218 C C . ALA B 1 131 ? -1.19 -19.953 4.074 1 75.31 131 ALA B C 1
ATOM 2220 O O . ALA B 1 131 ? -0.936 -19.641 2.908 1 75.31 131 ALA B O 1
ATOM 2221 N N . PRO B 1 132 ? -1.626 -21.109 4.453 1 79.06 132 PRO B N 1
ATOM 2222 C CA . PRO B 1 132 ? -1.771 -22.156 3.428 1 79.06 132 PRO B CA 1
ATOM 2223 C C . PRO B 1 132 ? -3.1 -22.062 2.68 1 79.06 132 PRO B C 1
ATOM 2225 O O . PRO B 1 132 ? -3.805 -23.062 2.547 1 79.06 132 PRO B O 1
ATOM 2228 N N . PHE B 1 133 ? -3.594 -21.031 2.398 1 82.25 133 PHE B N 1
ATOM 2229 C CA . PHE B 1 133 ? -4.859 -20.844 1.7 1 82.25 133 PHE B CA 1
ATOM 2230 C C . PHE B 1 133 ? -4.645 -20.172 0.353 1 82.25 133 PHE B C 1
ATOM 2232 O O . PHE B 1 133 ? -3.713 -19.375 0.194 1 82.25 133 PHE B O 1
ATOM 2239 N N . PRO B 1 134 ? -5.605 -20.469 -0.552 1 92.25 134 PRO B N 1
ATOM 2240 C CA . PRO B 1 134 ? -5.52 -19.781 -1.845 1 92.25 134 PRO B CA 1
ATOM 2241 C C . PRO B 1 134 ? -5.609 -18.266 -1.716 1 92.25 134 PRO B C 1
ATOM 2243 O O . PRO B 1 134 ? -6.266 -17.75 -0.802 1 92.25 134 PRO B O 1
ATOM 2246 N N . GLY B 1 135 ? -4.871 -17.641 -2.549 1 96.69 135 GLY B N 1
ATOM 2247 C CA . GLY B 1 135 ? -4.832 -16.188 -2.523 1 96.69 135 GLY B CA 1
ATOM 2248 C C . GLY B 1 135 ? -3.432 -15.625 -2.346 1 96.69 135 GLY B C 1
ATOM 2249 O O . GLY B 1 135 ? -3.225 -14.414 -2.43 1 96.69 135 GLY B O 1
ATOM 2250 N N . GLY B 1 136 ? -2.539 -16.516 -2.014 1 97.44 136 GLY B N 1
ATOM 2251 C CA . GLY B 1 136 ? -1.113 -16.234 -2.074 1 97.44 136 GLY B CA 1
ATOM 2252 C C . GLY B 1 136 ? -0.441 -16.828 -3.297 1 97.44 136 GLY B C 1
ATOM 2253 O O . GLY B 1 136 ? -0.513 -18.047 -3.523 1 97.44 136 GLY B O 1
ATOM 2254 N N . VAL B 1 137 ? 0.195 -16.047 -4.062 1 97.56 137 VAL B N 1
ATOM 2255 C CA . VAL B 1 137 ? 0.69 -16.469 -5.371 1 97.56 137 VAL B CA 1
ATOM 2256 C C . VAL B 1 137 ? 2.154 -16.062 -5.523 1 97.56 137 VAL B C 1
ATOM 2258 O O . VAL B 1 137 ? 2.504 -14.891 -5.305 1 97.56 137 VAL B O 1
ATOM 2261 N N . LEU B 1 138 ? 3.027 -16.969 -5.855 1 96.5 138 LEU B N 1
ATOM 2262 C CA . LEU B 1 138 ? 4.414 -16.656 -6.18 1 96.5 138 LEU B CA 1
ATOM 2263 C C . LEU B 1 138 ? 4.527 -16.078 -7.586 1 96.5 138 LEU B C 1
ATOM 2265 O O . LEU B 1 138 ? 3.834 -16.531 -8.5 1 96.5 138 LEU B O 1
ATOM 2269 N N . CYS B 1 139 ? 5.406 -15.195 -7.734 1 96.62 139 CYS B N 1
ATOM 2270 C CA . CYS B 1 139 ? 5.582 -14.508 -9.008 1 96.62 139 CYS B CA 1
ATOM 2271 C C . CYS B 1 139 ? 7.004 -14.688 -9.531 1 96.62 139 CYS B C 1
ATOM 2273 O O . CYS B 1 139 ? 7.973 -14.375 -8.836 1 96.62 139 CYS B O 1
ATOM 2275 N N . ARG B 1 140 ? 7.074 -15.086 -10.758 1 94.31 140 ARG B N 1
ATOM 2276 C CA . ARG B 1 140 ? 8.367 -15.336 -11.383 1 94.31 140 ARG B CA 1
ATOM 2277 C C . ARG B 1 140 ? 8.484 -14.586 -12.711 1 94.31 140 ARG B C 1
ATOM 2279 O O . ARG B 1 140 ? 7.484 -14.32 -13.375 1 94.31 140 ARG B O 1
ATOM 2286 N N . ASP B 1 141 ? 9.719 -14.242 -13.055 1 90.62 141 ASP B N 1
ATOM 2287 C CA . ASP B 1 141 ? 9.945 -13.625 -14.359 1 90.62 141 ASP B CA 1
ATOM 2288 C C . ASP B 1 141 ? 10.008 -14.68 -15.461 1 90.62 141 ASP B C 1
ATOM 2290 O O . ASP B 1 141 ? 9.75 -15.859 -15.211 1 90.62 141 ASP B O 1
ATOM 2294 N N . ALA B 1 142 ? 10.25 -14.203 -16.625 1 87.62 142 ALA B N 1
ATOM 2295 C CA . ALA B 1 142 ? 10.234 -15.078 -17.797 1 87.62 142 ALA B CA 1
ATOM 2296 C C . ALA B 1 142 ? 11.305 -16.156 -17.688 1 87.62 142 ALA B C 1
ATOM 2298 O O . ALA B 1 142 ? 11.164 -17.234 -18.281 1 87.62 142 ALA B O 1
ATOM 2299 N N . ALA B 1 143 ? 12.352 -15.906 -16.938 1 89.44 143 ALA B N 1
ATOM 2300 C CA . ALA B 1 143 ? 13.445 -16.859 -16.781 1 89.44 143 ALA B CA 1
ATOM 2301 C C . ALA B 1 143 ? 13.172 -17.812 -15.625 1 89.44 143 ALA B C 1
ATOM 2303 O O . ALA B 1 143 ? 13.984 -18.703 -15.328 1 89.44 143 ALA B O 1
ATOM 2304 N N . GLY B 1 144 ? 12.055 -17.672 -14.945 1 91 144 GLY B N 1
ATOM 2305 C CA . GLY B 1 144 ? 11.695 -18.547 -13.852 1 91 144 GLY B CA 1
ATOM 2306 C C . GLY B 1 144 ? 12.242 -18.109 -12.508 1 91 144 GLY B C 1
ATOM 2307 O O . GLY B 1 144 ? 12.133 -18.828 -11.516 1 91 144 GLY B O 1
ATOM 2308 N N . VAL B 1 145 ? 12.82 -16.938 -12.5 1 90.94 145 VAL B N 1
ATOM 2309 C CA . VAL B 1 145 ? 13.398 -16.406 -11.273 1 90.94 145 VAL B CA 1
ATOM 2310 C C . VAL B 1 145 ? 12.305 -15.812 -10.391 1 90.94 145 VAL B C 1
ATOM 2312 O O . VAL B 1 145 ? 11.43 -15.086 -10.883 1 90.94 145 VAL B O 1
ATOM 2315 N N . LEU B 1 146 ? 12.312 -16.156 -9.117 1 93.25 146 LEU B N 1
ATOM 2316 C CA . LEU B 1 146 ? 11.375 -15.578 -8.164 1 93.25 146 LEU B CA 1
ATOM 2317 C C . LEU B 1 146 ? 11.633 -14.086 -7.977 1 93.25 146 LEU B C 1
ATOM 2319 O O . LEU B 1 146 ? 12.727 -13.688 -7.566 1 93.25 146 LEU B O 1
ATOM 2323 N N . VAL B 1 147 ? 10.664 -13.328 -8.273 1 94.88 147 VAL B N 1
ATOM 2324 C CA . VAL B 1 147 ? 10.891 -11.883 -8.188 1 94.88 147 VAL B CA 1
ATOM 2325 C C . VAL B 1 147 ? 10.008 -11.281 -7.102 1 94.88 147 VAL B C 1
ATOM 2327 O O . VAL B 1 147 ? 10.164 -10.109 -6.746 1 94.88 147 VAL B O 1
ATOM 2330 N N . GLY B 1 148 ? 9.008 -12.094 -6.59 1 95.38 148 GLY B N 1
ATOM 2331 C CA . GLY B 1 148 ? 8.109 -11.602 -5.559 1 95.38 148 GLY B CA 1
ATOM 2332 C C . GLY B 1 148 ? 6.898 -12.492 -5.355 1 95.38 148 GLY B C 1
ATOM 2333 O O . GLY B 1 148 ? 6.902 -13.656 -5.742 1 95.38 148 GLY B O 1
ATOM 2334 N N . ALA B 1 149 ? 5.918 -11.883 -4.652 1 97.38 149 ALA B N 1
ATOM 2335 C CA . ALA B 1 149 ? 4.668 -12.578 -4.367 1 97.38 149 ALA B CA 1
ATOM 2336 C C . ALA B 1 149 ? 3.518 -11.586 -4.195 1 97.38 149 ALA B C 1
ATOM 2338 O O . ALA B 1 149 ? 3.74 -10.406 -3.947 1 97.38 149 ALA B O 1
ATOM 2339 N N . ILE B 1 150 ? 2.363 -12.094 -4.363 1 98.56 150 ILE B N 1
ATOM 2340 C CA . ILE B 1 150 ? 1.159 -11.305 -4.141 1 98.56 150 ILE B CA 1
ATOM 2341 C C . ILE B 1 150 ? 0.163 -12.102 -3.305 1 98.56 150 ILE B C 1
ATOM 2343 O O . ILE B 1 150 ? -0.011 -13.305 -3.516 1 98.56 150 ILE B O 1
ATOM 2347 N N . GLY B 1 151 ? -0.384 -11.453 -2.322 1 98.62 151 GLY B N 1
ATOM 2348 C CA . GLY B 1 151 ? -1.447 -12 -1.494 1 98.62 151 GLY B CA 1
ATOM 2349 C C . GLY B 1 151 ? -2.719 -11.172 -1.537 1 98.62 151 GLY B C 1
ATOM 2350 O O . GLY B 1 151 ? -2.67 -9.945 -1.467 1 98.62 151 GLY B O 1
ATOM 2351 N N . VAL B 1 152 ? -3.82 -11.805 -1.683 1 98.62 152 VAL B N 1
ATOM 2352 C CA . VAL B 1 152 ? -5.137 -11.164 -1.693 1 98.62 152 VAL B CA 1
ATOM 2353 C C . VAL B 1 152 ? -6.035 -11.828 -0.653 1 98.62 152 VAL B C 1
ATOM 2355 O O . VAL B 1 152 ? -6.047 -13.055 -0.523 1 98.62 152 VAL B O 1
ATOM 2358 N N . SER B 1 153 ? -6.758 -11 0.065 1 97.81 153 SER B N 1
ATOM 2359 C CA . SER B 1 153 ? -7.676 -11.516 1.073 1 97.81 153 SER B CA 1
ATOM 2360 C C . SER B 1 153 ? -8.93 -10.648 1.175 1 97.81 153 SER B C 1
ATOM 2362 O O . SER B 1 153 ? -8.875 -9.445 0.925 1 97.81 153 SER B O 1
ATOM 2364 N N . GLY B 1 154 ? -10.047 -11.312 1.684 1 97.31 154 GLY B N 1
ATOM 2365 C CA . GLY B 1 154 ? -11.305 -10.609 1.905 1 97.31 154 GLY B CA 1
ATOM 2366 C C . GLY B 1 154 ? -12.492 -11.273 1.234 1 97.31 154 GLY B C 1
ATOM 2367 O O . GLY B 1 154 ? -13.625 -11.148 1.699 1 97.31 154 GLY B O 1
ATOM 2368 N N . ALA B 1 155 ? -12.234 -11.867 0.109 1 96.94 155 ALA B N 1
ATOM 2369 C CA . ALA B 1 155 ? -13.258 -12.648 -0.589 1 96.94 155 ALA B CA 1
ATOM 2370 C C . ALA B 1 155 ? -13.047 -14.141 -0.371 1 96.94 155 ALA B C 1
ATOM 2372 O O . ALA B 1 155 ? -12.32 -14.547 0.538 1 96.94 155 ALA B O 1
ATOM 2373 N N . ALA B 1 156 ? -13.773 -14.898 -1.127 1 95.06 156 ALA B N 1
ATOM 2374 C CA . ALA B 1 156 ? -13.539 -16.344 -1.075 1 95.06 156 ALA B CA 1
ATOM 2375 C C . ALA B 1 156 ? -12.148 -16.688 -1.593 1 95.06 156 ALA B C 1
ATOM 2377 O O . ALA B 1 156 ? -11.633 -16.031 -2.506 1 95.06 156 ALA B O 1
ATOM 2378 N N . SER B 1 157 ? -11.617 -17.719 -1.037 1 93.44 157 SER B N 1
ATOM 2379 C CA . SER B 1 157 ? -10.227 -18.078 -1.312 1 93.44 157 SER B CA 1
ATOM 2380 C C . SER B 1 157 ? -9.969 -18.203 -2.811 1 93.44 157 SER B C 1
ATOM 2382 O O . SER B 1 157 ? -8.938 -17.75 -3.311 1 93.44 157 SER B O 1
ATOM 2384 N N . ASP B 1 158 ? -10.906 -18.875 -3.543 1 95.38 158 ASP B N 1
ATOM 2385 C CA . ASP B 1 158 ? -10.734 -19.031 -4.984 1 95.38 158 ASP B CA 1
ATOM 2386 C C . ASP B 1 158 ? -10.867 -17.688 -5.703 1 95.38 158 ASP B C 1
ATOM 2388 O O . ASP B 1 158 ? -10.211 -17.453 -6.723 1 95.38 158 ASP B O 1
ATOM 2392 N N . GLU B 1 159 ? -11.719 -16.797 -5.172 1 97.44 159 GLU B N 1
ATOM 2393 C CA . GLU B 1 159 ? -11.867 -15.445 -5.703 1 97.44 159 GLU B CA 1
ATOM 2394 C C . GLU B 1 159 ? -10.602 -14.617 -5.469 1 97.44 159 GLU B C 1
ATOM 2396 O O . GLU B 1 159 ? -10.125 -13.938 -6.379 1 97.44 159 GLU B O 1
ATOM 2401 N N . ASP B 1 160 ? -10.086 -14.797 -4.266 1 97.5 160 ASP B N 1
ATOM 2402 C CA . ASP B 1 160 ? -8.836 -14.133 -3.926 1 97.5 160 ASP B CA 1
ATOM 2403 C C . ASP B 1 160 ? -7.707 -14.57 -4.855 1 97.5 160 ASP B C 1
ATOM 2405 O O . ASP B 1 160 ? -6.949 -13.742 -5.359 1 97.5 160 ASP B O 1
ATOM 2409 N N . GLU B 1 161 ? -7.645 -15.828 -5.066 1 97.75 161 GLU B N 1
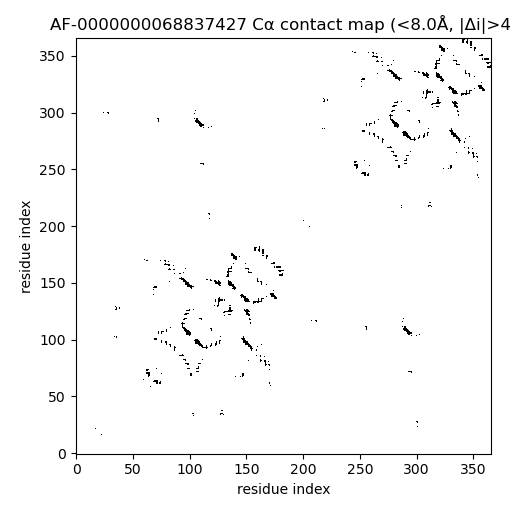ATOM 2410 C CA . GLU B 1 161 ? -6.578 -16.375 -5.891 1 97.75 161 GLU B CA 1
ATOM 2411 C C . GLU B 1 161 ? -6.699 -15.914 -7.34 1 97.75 161 GLU B C 1
ATOM 2413 O O . GLU B 1 161 ? -5.691 -15.609 -7.984 1 97.75 161 GLU B O 1
ATOM 2418 N N . HIS B 1 162 ? -7.926 -15.891 -7.836 1 98.25 162 HIS B N 1
ATOM 2419 C CA . HIS B 1 162 ? -8.172 -15.391 -9.18 1 98.25 162 HIS B CA 1
ATOM 2420 C C . HIS B 1 162 ? -7.66 -13.961 -9.344 1 98.25 162 HIS B C 1
ATOM 2422 O O . HIS B 1 162 ? -6.969 -13.656 -10.32 1 98.25 162 HIS B O 1
ATOM 2428 N N . CYS B 1 163 ? -7.965 -13.172 -8.367 1 98.69 163 CYS B N 1
ATOM 2429 C CA . CYS B 1 163 ? -7.516 -11.781 -8.414 1 98.69 163 CYS B CA 1
ATOM 2430 C C . CYS B 1 163 ? -5.992 -11.703 -8.391 1 98.69 163 CYS B C 1
ATOM 2432 O O . CYS B 1 163 ? -5.395 -10.922 -9.141 1 98.69 163 CYS B O 1
ATOM 2434 N N . ALA B 1 164 ? -5.395 -12.477 -7.574 1 98.69 164 ALA B N 1
ATOM 2435 C CA . ALA B 1 164 ? -3.941 -12.469 -7.422 1 98.69 164 ALA B CA 1
ATOM 2436 C C . ALA B 1 164 ? -3.252 -12.875 -8.719 1 98.69 164 ALA B C 1
ATOM 2438 O O . ALA B 1 164 ? -2.322 -12.203 -9.172 1 98.69 164 ALA B O 1
ATOM 2439 N N . ILE B 1 165 ? -3.689 -13.938 -9.281 1 98.44 165 ILE B N 1
ATOM 2440 C CA . ILE B 1 165 ? -3.092 -14.477 -10.492 1 98.44 165 ILE B CA 1
ATOM 2441 C C . ILE B 1 165 ? -3.266 -13.484 -11.641 1 98.44 165 ILE B C 1
ATOM 2443 O O . ILE B 1 165 ? -2.305 -13.164 -12.344 1 98.44 165 ILE B O 1
ATOM 2447 N N . THR B 1 166 ? -4.465 -12.984 -11.82 1 98.5 166 THR B N 1
ATOM 2448 C CA . THR B 1 166 ? -4.758 -12.023 -12.875 1 98.5 166 THR B CA 1
ATOM 2449 C C . THR B 1 166 ? -3.859 -10.797 -12.75 1 98.5 166 THR B C 1
ATOM 2451 O O . THR B 1 166 ? -3.314 -10.312 -13.75 1 98.5 166 THR B O 1
ATOM 2454 N N . ALA B 1 167 ? -3.73 -10.352 -11.586 1 98.75 167 ALA B N 1
ATOM 2455 C CA . ALA B 1 167 ? -2.916 -9.172 -11.312 1 98.75 167 ALA B CA 1
ATOM 2456 C C . ALA B 1 167 ? -1.46 -9.406 -11.703 1 98.75 167 ALA B C 1
ATOM 2458 O O . ALA B 1 167 ? -0.876 -8.625 -12.461 1 98.75 167 ALA B O 1
ATOM 2459 N N . ALA B 1 168 ? -0.86 -10.43 -11.258 1 98.06 168 ALA B N 1
ATOM 2460 C CA . ALA B 1 168 ? 0.545 -10.719 -11.531 1 98.06 168 ALA B CA 1
ATOM 2461 C C . ALA B 1 168 ? 0.786 -10.93 -13.023 1 98.06 168 ALA B C 1
ATOM 2463 O O . ALA B 1 168 ? 1.76 -10.414 -13.578 1 98.06 168 ALA B O 1
ATOM 2464 N N . GLN B 1 169 ? -0.072 -11.602 -13.617 1 96.75 169 GLN B N 1
ATOM 2465 C CA . GLN B 1 169 ? 0.101 -11.914 -15.031 1 96.75 169 GLN B CA 1
ATOM 2466 C C . GLN B 1 169 ? -0.118 -10.68 -15.898 1 96.75 169 GLN B C 1
ATOM 2468 O O . GLN B 1 169 ? 0.415 -10.586 -17 1 96.75 169 GLN B O 1
ATOM 2473 N N . SER B 1 170 ? -0.865 -9.766 -15.406 1 96.5 170 SER B N 1
ATOM 2474 C CA . SER B 1 170 ? -1.116 -8.531 -16.141 1 96.5 170 SER B CA 1
ATOM 2475 C C . SER B 1 170 ? 0.176 -7.762 -16.391 1 96.5 170 SER B C 1
ATOM 2477 O O . SER B 1 170 ? 0.253 -6.945 -17.312 1 96.5 170 SER B O 1
ATOM 2479 N N . VAL B 1 171 ? 1.163 -8.023 -15.555 1 94.94 171 VAL B N 1
ATOM 2480 C CA . VAL B 1 171 ? 2.432 -7.32 -15.719 1 94.94 171 VAL B CA 1
ATOM 2481 C C . VAL B 1 171 ? 3.482 -8.273 -16.281 1 94.94 171 VAL B C 1
ATOM 2483 O O . VAL B 1 171 ? 4.684 -8.055 -16.109 1 94.94 171 VAL B O 1
ATOM 2486 N N . GLY B 1 172 ? 3.088 -9.359 -16.797 1 93.56 172 GLY B N 1
ATOM 2487 C CA . GLY B 1 172 ? 3.947 -10.242 -17.562 1 93.56 172 GLY B CA 1
ATOM 2488 C C . GLY B 1 172 ? 4.652 -11.289 -16.719 1 93.56 172 GLY B C 1
ATOM 2489 O O . GLY B 1 172 ? 5.617 -11.906 -17.172 1 93.56 172 GLY B O 1
ATOM 2490 N N . LEU B 1 173 ? 4.254 -11.484 -15.516 1 94.69 173 LEU B N 1
ATOM 2491 C CA . LEU B 1 173 ? 4.891 -12.469 -14.648 1 94.69 173 LEU B CA 1
ATOM 2492 C C . LEU B 1 173 ? 4.184 -13.812 -14.742 1 94.69 173 LEU B C 1
ATOM 2494 O O . LEU B 1 173 ? 2.988 -13.875 -15.047 1 94.69 173 LEU B O 1
ATOM 2498 N N . SER B 1 174 ? 4.949 -14.852 -14.523 1 95.38 174 SER B N 1
ATOM 2499 C CA . SER B 1 174 ? 4.375 -16.188 -14.305 1 95.38 174 SER B CA 1
ATOM 2500 C C . SER B 1 174 ? 4.043 -16.406 -12.836 1 95.38 174 SER B C 1
ATOM 2502 O O . SER B 1 174 ? 4.645 -15.789 -11.953 1 95.38 174 SER B O 1
ATOM 2504 N N . THR B 1 175 ? 3.047 -17.25 -12.641 1 96.88 175 THR B N 1
ATOM 2505 C CA . THR B 1 175 ? 2.574 -17.375 -11.266 1 96.88 175 THR B CA 1
ATOM 2506 C C . THR B 1 175 ? 2.525 -18.844 -10.844 1 96.88 175 THR B C 1
ATOM 2508 O O . THR B 1 175 ? 2.484 -19.75 -11.695 1 96.88 175 THR B O 1
ATOM 2511 N N . GLU B 1 176 ? 2.676 -19.047 -9.516 1 94.31 176 GLU B N 1
ATOM 2512 C CA . GLU B 1 176 ? 2.395 -20.328 -8.867 1 94.31 176 GLU B CA 1
ATOM 2513 C C . GLU B 1 176 ? 1.349 -20.172 -7.766 1 94.31 176 GLU B C 1
ATOM 2515 O O . GLU B 1 176 ? 1.613 -19.547 -6.734 1 94.31 176 GLU B O 1
ATOM 2520 N N . PRO B 1 177 ? 0.127 -20.75 -7.93 1 95.5 177 PRO B N 1
ATOM 2521 C CA . PRO B 1 177 ? -0.313 -21.578 -9.055 1 95.5 177 PRO B CA 1
ATOM 2522 C C . PRO B 1 177 ? -0.389 -20.797 -10.367 1 95.5 177 PRO B C 1
ATOM 2524 O O . PRO B 1 177 ? -0.451 -19.562 -10.352 1 95.5 177 PRO B O 1
ATOM 2527 N N . ALA B 1 178 ? -0.483 -21.453 -11.508 1 95.12 178 ALA B N 1
ATOM 2528 C CA . ALA B 1 178 ? -0.401 -20.844 -12.836 1 95.12 178 ALA B CA 1
ATOM 2529 C C . ALA B 1 178 ? -1.771 -20.359 -13.305 1 95.12 178 ALA B C 1
ATOM 2531 O O . ALA B 1 178 ? -1.865 -19.484 -14.172 1 95.12 178 ALA B O 1
ATOM 2532 N N . ALA B 1 179 ? -2.824 -20.984 -12.734 1 94.25 179 ALA B N 1
ATOM 2533 C CA . ALA B 1 179 ? -4.188 -20.641 -13.133 1 94.25 179 ALA B CA 1
ATOM 2534 C C . ALA B 1 179 ? -5.148 -20.734 -11.953 1 94.25 179 ALA B C 1
ATOM 2536 O O . ALA B 1 179 ? -4.926 -21.5 -11.023 1 94.25 179 ALA B O 1
ATOM 2537 N N . SER B 1 180 ? -6.082 -19.844 -12.047 1 90.88 180 SER B N 1
ATOM 2538 C CA . SER B 1 180 ? -7.133 -19.844 -11.039 1 90.88 180 SER B CA 1
ATOM 2539 C C . SER B 1 180 ? -8.148 -20.953 -11.312 1 90.88 180 SER B C 1
ATOM 2541 O O . SER B 1 180 ? -8.406 -21.297 -12.469 1 90.88 180 SER B O 1
ATOM 2543 N N . ARG B 1 181 ? -8.742 -21.422 -10.234 1 85.75 181 ARG B N 1
ATOM 2544 C CA . ARG B 1 181 ? -9.781 -22.453 -10.391 1 85.75 181 ARG B CA 1
ATOM 2545 C C . ARG B 1 181 ? -11.109 -21.828 -10.805 1 85.75 181 ARG B C 1
ATOM 2547 O O . ARG B 1 181 ? -12.047 -22.531 -11.172 1 85.75 181 ARG B O 1
ATOM 2554 N N . LEU B 1 182 ? -11.312 -20.578 -10.617 1 86.38 182 LEU B N 1
ATOM 2555 C CA . LEU B 1 182 ? -12.57 -19.906 -10.906 1 86.38 182 LEU B CA 1
ATOM 2556 C C . LEU B 1 182 ? -12.719 -19.641 -12.398 1 86.38 182 LEU B C 1
ATOM 2558 O O . LEU B 1 182 ? -13.836 -19.516 -12.906 1 86.38 182 LEU B O 1
ATOM 2562 N N . VAL B 1 183 ? -11.641 -19.344 -13.039 1 67.12 183 VAL B N 1
ATOM 2563 C CA . VAL B 1 183 ? -11.812 -19.062 -14.469 1 67.12 183 VAL B CA 1
ATOM 2564 C C . VAL B 1 183 ? -10.898 -19.984 -15.281 1 67.12 183 VAL B C 1
ATOM 2566 O O . VAL B 1 183 ? -9.844 -20.406 -14.805 1 67.12 183 VAL B O 1
#